Protein AF-A0A3C1BQF9-F1 (afdb_monomer_lite)

Secondary structure (DSSP, 8-state):
--SS-HHHHH-GGGGGGGGSTTSGGG-SS--HHHHHHHHTT-TTTTT--SSSB-GGGSBGGG-S-HHHHHHHHSSTTSTTGGG-----S--SB--SS--SS--BTTBB-HHHHB-TT--SGGGBPP-SSSSGGGGT-GGGGGGGGSTT-GGG-TTS-HHHHHHHHH-GGGGTB-SSSS-TT--TTB-S---SSS-HHHHHHHTTSSTTSTTTTS--S----TTGGGG-TTTTTTGGG-B-TTS-B-TT-B--HHHHB-TT-SSTT------S----TT-TTB-THHIIIIIHHHHGGGHHHHHHTTT-HHHHHHH-S---HHHHHHHHHHHHHHHHHHHT-

pLDDT: mean 85.75, std 10.07, range [40.53, 96.25]

Structure (mmCIF, N/CA/C/O backbone):
data_AF-A0A3C1BQF9-F1
#
_entry.id   AF-A0A3C1BQF9-F1
#
loop_
_atom_site.group_PDB
_atom_site.id
_atom_site.type_symbol
_atom_site.label_atom_id
_atom_site.label_alt_id
_atom_site.label_comp_id
_atom_site.label_asym_id
_atom_site.label_entity_id
_atom_site.label_seq_id
_atom_site.pdbx_PDB_ins_code
_atom_site.Cartn_x
_atom_site.Cartn_y
_atom_site.Cartn_z
_atom_site.occupancy
_atom_site.B_iso_or_equiv
_atom_site.auth_seq_id
_atom_site.auth_comp_id
_atom_site.auth_asym_id
_atom_site.auth_atom_id
_atom_site.pdbx_PDB_model_num
ATOM 1 N N . MET A 1 1 ? -22.770 -11.666 42.457 1.00 44.41 1 MET A N 1
ATOM 2 C CA . MET A 1 1 ? -22.111 -11.825 41.147 1.00 44.41 1 MET A CA 1
ATOM 3 C C . MET A 1 1 ? -20.828 -11.026 41.211 1.00 44.41 1 MET A C 1
ATOM 5 O O . MET A 1 1 ? -20.897 -9.827 41.454 1.00 44.41 1 MET A O 1
ATOM 9 N N . GLU A 1 2 ? -19.678 -11.698 41.150 1.00 40.53 2 GLU A N 1
ATOM 10 C CA . GLU A 1 2 ? -18.385 -11.018 41.023 1.00 40.53 2 GLU A CA 1
ATOM 11 C C . GLU A 1 2 ? -18.393 -10.111 39.789 1.00 40.53 2 GLU A C 1
ATOM 13 O O . GLU A 1 2 ? -19.177 -10.327 38.869 1.00 40.53 2 GLU A O 1
ATOM 18 N N . LYS A 1 3 ? -17.555 -9.072 39.817 1.00 45.62 3 LYS A N 1
ATOM 19 C CA . LYS A 1 3 ? -17.477 -7.936 38.885 1.00 45.62 3 LYS A CA 1
ATOM 20 C C . LYS A 1 3 ? -17.140 -8.343 37.432 1.00 45.62 3 LYS A C 1
ATOM 22 O O . LYS A 1 3 ? -16.093 -7.973 36.911 1.00 45.62 3 LYS A O 1
ATOM 27 N N . GLY A 1 4 ? -18.027 -9.093 36.789 1.00 50.62 4 GLY A N 1
ATOM 28 C CA . GLY A 1 4 ? -17.959 -9.566 35.410 1.00 50.62 4 GLY A CA 1
ATOM 29 C C . GLY A 1 4 ? -19.351 -9.488 34.787 1.00 50.62 4 GLY A C 1
ATOM 30 O O . GLY A 1 4 ? -20.335 -9.939 35.369 1.00 50.62 4 GLY A O 1
ATOM 31 N N . ASN A 1 5 ? -19.432 -8.829 33.637 1.00 66.75 5 ASN A N 1
ATOM 32 C CA . ASN A 1 5 ? -20.659 -8.407 32.972 1.00 66.75 5 ASN A CA 1
ATOM 33 C C . ASN A 1 5 ? -21.626 -9.587 32.716 1.00 66.75 5 ASN A C 1
ATOM 35 O O . ASN A 1 5 ? -21.199 -10.607 32.178 1.00 66.75 5 ASN A O 1
ATOM 39 N N . PHE A 1 6 ? -22.923 -9.436 33.034 1.00 77.88 6 PHE A N 1
ATOM 40 C CA . PHE A 1 6 ? -23.999 -10.416 32.777 1.00 77.88 6 PHE A CA 1
ATOM 41 C C . PHE A 1 6 ? -23.885 -11.088 31.396 1.00 77.88 6 PHE A C 1
ATOM 43 O O . PHE A 1 6 ? -24.033 -12.304 31.283 1.00 77.88 6 PHE A O 1
ATOM 50 N N . CYS A 1 7 ? -23.531 -10.323 30.359 1.00 84.38 7 CYS A N 1
ATOM 51 C CA . CYS A 1 7 ? -23.351 -10.815 28.993 1.00 84.38 7 CYS A CA 1
ATOM 52 C C . CYS A 1 7 ? -22.326 -11.962 28.880 1.00 84.38 7 CYS A C 1
ATOM 54 O O . CYS A 1 7 ? -22.533 -12.899 28.113 1.00 84.38 7 CYS A O 1
ATOM 56 N N . GLN A 1 8 ? -21.235 -11.921 29.651 1.00 81.69 8 GLN A N 1
ATOM 57 C CA . GLN A 1 8 ? -20.156 -12.917 29.590 1.00 81.69 8 GLN A CA 1
ATOM 58 C C . GLN A 1 8 ? -20.577 -14.288 30.134 1.00 81.69 8 GLN A C 1
ATOM 60 O O . GLN A 1 8 ? -19.950 -15.286 29.790 1.00 81.69 8 GLN A O 1
ATOM 65 N N . SER A 1 9 ? -21.649 -14.357 30.935 1.00 83.38 9 SER A N 1
ATOM 66 C CA . SER A 1 9 ? -22.194 -15.638 31.408 1.00 83.38 9 SER A CA 1
ATOM 67 C C . SER A 1 9 ? -22.734 -16.507 30.266 1.00 83.38 9 SER A C 1
ATOM 69 O O . SER A 1 9 ? -22.635 -17.730 30.332 1.00 83.38 9 SER A O 1
ATOM 71 N N . CYS A 1 10 ? -23.232 -15.877 29.197 1.00 88.88 10 CYS A N 1
ATOM 72 C CA . CYS A 1 10 ? -23.686 -16.550 27.979 1.00 88.88 10 CYS A CA 1
ATOM 73 C C . CYS A 1 10 ? -22.642 -16.490 26.849 1.00 88.88 10 CYS A C 1
ATOM 75 O O . CYS A 1 10 ? -22.552 -17.417 26.049 1.00 88.88 10 CYS A O 1
ATOM 77 N N . HIS A 1 11 ? -21.844 -15.420 26.779 1.00 88.44 11 HIS A N 1
ATOM 78 C CA . HIS A 1 11 ? -20.834 -15.181 25.740 1.00 88.44 11 HIS A CA 1
ATOM 79 C C . HIS A 1 11 ? -19.414 -15.443 26.254 1.00 88.44 11 HIS A C 1
ATOM 81 O O . HIS A 1 11 ? -18.576 -14.539 26.337 1.00 88.44 11 HIS A O 1
ATOM 87 N N . SER A 1 12 ? -19.140 -16.693 26.627 1.00 85.62 12 SER A N 1
ATOM 88 C CA . SER A 1 12 ? -17.834 -17.109 27.160 1.00 85.62 12 SER A CA 1
ATOM 89 C C . SER A 1 12 ? -16.691 -16.960 26.145 1.00 85.62 12 SER A C 1
ATOM 91 O O . SER A 1 12 ? -15.533 -16.783 26.530 1.00 85.62 12 SER A O 1
ATOM 93 N N . ASP A 1 13 ? -17.012 -16.939 24.850 1.00 85.69 13 ASP A N 1
ATOM 94 C CA . ASP A 1 13 ? -16.095 -16.646 23.746 1.00 85.69 13 ASP A CA 1
ATOM 95 C C . ASP A 1 13 ? -15.594 -15.190 23.749 1.00 85.69 13 ASP A C 1
ATOM 97 O O . ASP A 1 13 ? -14.610 -14.873 23.086 1.00 85.69 13 ASP A O 1
ATOM 101 N N . LYS A 1 14 ? -16.233 -14.298 24.520 1.00 86.44 14 LYS A N 1
ATOM 102 C CA . LYS A 1 14 ? -15.852 -12.882 24.671 1.00 86.44 14 LYS A CA 1
ATOM 103 C C . LYS A 1 14 ? -15.077 -12.586 25.954 1.00 86.44 14 LYS A C 1
ATOM 105 O O . LYS A 1 14 ? -14.932 -11.424 26.331 1.00 86.44 14 LYS A O 1
ATOM 110 N N . LYS A 1 15 ? -14.555 -13.610 26.633 1.00 80.75 15 LYS A N 1
ATOM 111 C CA . LYS A 1 15 ? -13.764 -13.451 27.868 1.00 80.75 15 LYS A CA 1
ATOM 112 C C . LYS A 1 15 ? -12.566 -12.502 27.705 1.00 80.75 15 LYS A C 1
ATOM 114 O O . LYS A 1 15 ? -12.281 -11.721 28.610 1.00 80.75 15 LYS A O 1
ATOM 119 N N . ASP A 1 16 ? -11.937 -12.494 26.529 1.00 84.81 16 ASP A N 1
ATOM 120 C CA . ASP A 1 16 ? -10.744 -11.681 26.255 1.00 84.81 16 ASP A CA 1
ATOM 121 C C . ASP A 1 16 ? -11.060 -10.181 26.098 1.00 84.81 16 ASP A C 1
ATOM 123 O O . ASP A 1 16 ? -10.157 -9.342 26.174 1.00 84.81 16 ASP A O 1
ATOM 127 N N . PHE A 1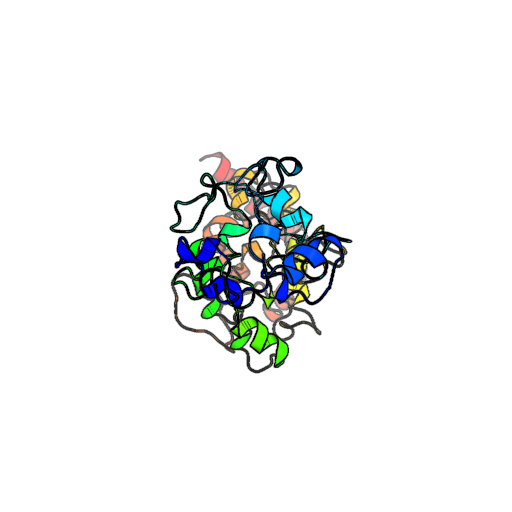 17 ? -12.344 -9.814 25.971 1.00 88.44 17 PHE A N 1
ATOM 128 C CA . PHE A 1 17 ? -12.776 -8.419 25.856 1.00 88.44 17 PHE A CA 1
ATOM 129 C C . PHE A 1 17 ? -12.375 -7.574 27.067 1.00 88.44 17 PHE A C 1
ATOM 131 O O . PHE A 1 17 ? -12.130 -6.378 26.926 1.00 88.44 17 PHE A O 1
ATOM 138 N N . ALA A 1 18 ? -12.244 -8.179 28.253 1.00 86.06 18 ALA A N 1
ATOM 139 C CA . ALA A 1 18 ? -11.801 -7.468 29.449 1.00 86.06 18 ALA A CA 1
ATOM 140 C C . ALA A 1 18 ? -10.451 -6.750 29.230 1.00 86.06 18 ALA A C 1
ATOM 142 O O . ALA A 1 18 ? -10.265 -5.625 29.698 1.00 86.06 18 ALA A O 1
ATOM 143 N N . SER A 1 19 ? -9.554 -7.362 28.452 1.00 86.44 19 SER A N 1
ATOM 144 C CA . SER A 1 19 ? -8.238 -6.822 28.095 1.00 86.44 19 SER A CA 1
ATOM 145 C C . SER A 1 19 ? -8.238 -6.007 26.796 1.00 86.44 19 SER A C 1
ATOM 147 O O . SER A 1 19 ? -7.209 -5.430 26.441 1.00 86.44 19 SER A O 1
ATOM 149 N N . SER A 1 20 ? -9.366 -5.933 26.082 1.00 89.75 20 SER A N 1
ATOM 150 C CA . SER A 1 20 ? -9.487 -5.145 24.853 1.00 89.75 20 SER A CA 1
ATOM 151 C C . SER A 1 20 ? -9.291 -3.653 25.126 1.00 89.75 20 SER A C 1
ATOM 153 O O . SER A 1 20 ? -9.677 -3.114 26.170 1.00 89.75 20 SER A O 1
ATOM 155 N N . LYS A 1 21 ? -8.734 -2.952 24.135 1.00 88.44 21 LYS A N 1
ATOM 156 C CA . LYS A 1 21 ? -8.652 -1.485 24.131 1.00 88.44 21 LYS A CA 1
ATOM 157 C C . LYS A 1 21 ? -10.018 -0.816 23.948 1.00 88.44 21 LYS A C 1
ATOM 159 O O . LYS A 1 21 ? -10.134 0.357 24.281 1.00 88.44 21 LYS A O 1
ATOM 164 N N . HIS A 1 22 ? -11.034 -1.550 23.483 1.00 89.81 22 HIS A N 1
ATOM 165 C CA . HIS A 1 22 ? -12.422 -1.078 23.422 1.00 89.81 22 HIS A CA 1
ATOM 166 C C . HIS A 1 22 ? -13.192 -1.246 24.739 1.00 89.81 22 HIS A C 1
ATOM 168 O O . HIS A 1 22 ? -14.315 -0.765 24.852 1.00 89.81 22 HIS A O 1
ATOM 174 N N . ASN A 1 23 ? -12.608 -1.875 25.761 1.00 89.69 23 ASN A N 1
ATOM 175 C CA . ASN A 1 23 ? -13.214 -1.861 27.085 1.00 89.69 23 ASN A CA 1
ATOM 176 C C . ASN A 1 23 ? -13.100 -0.449 27.681 1.00 89.69 23 ASN A C 1
ATOM 178 O O . ASN A 1 23 ? -11.994 0.033 27.921 1.00 89.69 23 ASN A O 1
ATOM 182 N N . VAL A 1 24 ? -14.234 0.197 27.969 1.00 87.06 24 VAL A N 1
ATOM 183 C CA . VAL A 1 24 ? -14.299 1.565 28.525 1.00 87.06 24 VAL A CA 1
ATOM 184 C C . VAL A 1 24 ? -13.535 1.752 29.837 1.00 87.06 24 VAL A C 1
ATOM 186 O O . VAL A 1 24 ? -13.094 2.860 30.156 1.00 87.06 24 VAL A O 1
ATOM 189 N N . ALA A 1 25 ? -13.321 0.675 30.598 1.00 85.19 25 ALA A N 1
ATOM 190 C CA . ALA A 1 25 ? -12.462 0.707 31.778 1.00 85.19 25 ALA A CA 1
ATOM 191 C C . ALA A 1 25 ? -11.004 1.065 31.417 1.00 85.19 25 ALA A C 1
ATOM 193 O O . ALA A 1 25 ? -10.328 1.759 32.177 1.00 85.19 25 ALA A O 1
ATOM 194 N N . ASN A 1 26 ? -10.563 0.675 30.218 1.00 85.19 26 ASN A N 1
ATOM 195 C CA . ASN A 1 26 ? -9.206 0.840 29.700 1.00 85.19 26 ASN A CA 1
ATOM 196 C C . ASN A 1 26 ? -9.017 2.127 28.874 1.00 85.19 26 ASN A C 1
ATOM 198 O O . ASN A 1 26 ? -7.920 2.358 28.362 1.00 85.19 26 ASN A O 1
ATOM 202 N N . PHE A 1 27 ? -10.054 2.957 28.706 1.00 84.44 27 PHE A N 1
ATOM 203 C CA . PHE A 1 27 ? -9.948 4.196 27.929 1.00 84.44 27 PHE A CA 1
ATOM 204 C C . PHE A 1 27 ? -9.024 5.204 28.615 1.00 84.44 27 PHE A C 1
ATOM 206 O O . PHE A 1 27 ? -9.193 5.515 29.793 1.00 84.44 27 PHE A O 1
ATOM 213 N N . GLU A 1 28 ? -8.084 5.762 27.846 1.00 76.06 28 GLU A N 1
ATOM 214 C CA . GLU A 1 28 ? -7.168 6.811 28.318 1.00 76.06 28 GLU A CA 1
ATOM 215 C C . GLU A 1 28 ? -7.896 8.129 28.619 1.00 76.06 28 GLU A C 1
ATOM 217 O O . GLU A 1 28 ? -7.490 8.871 29.508 1.00 76.06 28 GLU A O 1
ATOM 222 N N . LYS A 1 29 ? -8.962 8.436 27.866 1.00 77.19 29 LYS A N 1
ATOM 223 C CA . LYS A 1 29 ? -9.761 9.657 28.019 1.00 77.19 29 LYS A CA 1
ATOM 224 C C . LYS A 1 29 ? -11.092 9.319 28.681 1.00 77.19 29 LYS A C 1
ATOM 226 O O . LYS A 1 29 ? -11.886 8.555 28.135 1.00 77.19 29 LYS A O 1
ATOM 231 N N . HIS A 1 30 ? -11.349 9.912 29.842 1.00 77.56 30 HIS A N 1
ATOM 232 C CA . HIS A 1 30 ? -12.629 9.776 30.534 1.00 77.56 30 HIS A CA 1
ATOM 233 C C . HIS A 1 30 ? -13.623 10.796 29.975 1.00 77.56 30 HIS A C 1
ATOM 235 O O . HIS A 1 30 ? -13.517 11.990 30.240 1.00 77.56 30 HIS A O 1
ATOM 241 N N . MET A 1 31 ? -14.564 10.318 29.163 1.00 77.62 31 MET A N 1
ATOM 242 C CA . MET A 1 31 ? -15.676 11.117 28.649 1.00 77.62 31 MET A CA 1
ATOM 243 C C . MET A 1 31 ? -16.908 10.907 29.528 1.00 77.62 31 MET A C 1
ATOM 245 O O . MET A 1 31 ? -17.186 9.778 29.938 1.00 77.62 31 MET A O 1
ATOM 249 N N . ALA A 1 32 ? -17.671 11.976 29.768 1.00 83.38 32 ALA A N 1
ATOM 250 C CA . ALA A 1 32 ? -18.885 11.919 30.583 1.00 83.38 32 ALA A CA 1
ATOM 251 C C . ALA A 1 32 ? -19.901 10.883 30.063 1.00 83.38 32 ALA A C 1
ATOM 253 O O . ALA A 1 32 ? -20.545 10.216 30.867 1.00 83.38 32 ALA A O 1
ATOM 254 N N . GLU A 1 33 ? -19.988 10.680 28.740 1.00 81.88 33 GLU A N 1
ATOM 255 C CA . GLU A 1 33 ? -20.930 9.721 28.137 1.00 81.88 33 GLU A CA 1
ATOM 256 C C . GLU A 1 33 ? -20.674 8.260 28.552 1.00 81.88 33 GLU A C 1
ATOM 258 O O . GLU A 1 33 ? -21.614 7.473 28.614 1.00 81.88 33 GLU A O 1
ATOM 263 N N . PHE A 1 34 ? -19.434 7.903 28.913 1.00 85.94 34 PHE A N 1
ATOM 264 C CA . PHE A 1 34 ? -19.069 6.548 29.349 1.00 85.94 34 PHE A CA 1
ATOM 265 C C . PHE A 1 34 ? -18.842 6.426 30.859 1.00 85.94 34 PHE A C 1
ATOM 267 O O . PHE A 1 34 ? -18.545 5.329 31.335 1.00 85.94 34 PHE A O 1
ATOM 274 N N . ALA A 1 35 ? -18.976 7.515 31.626 1.00 84.62 35 ALA A N 1
ATOM 275 C CA . ALA A 1 35 ? -18.714 7.513 33.068 1.00 84.62 35 ALA A CA 1
ATOM 276 C C . ALA A 1 35 ? -19.599 6.492 33.795 1.00 84.62 35 ALA A C 1
ATOM 278 O O . ALA A 1 35 ? -19.092 5.620 34.497 1.00 84.62 35 ALA A O 1
ATOM 279 N N . LYS A 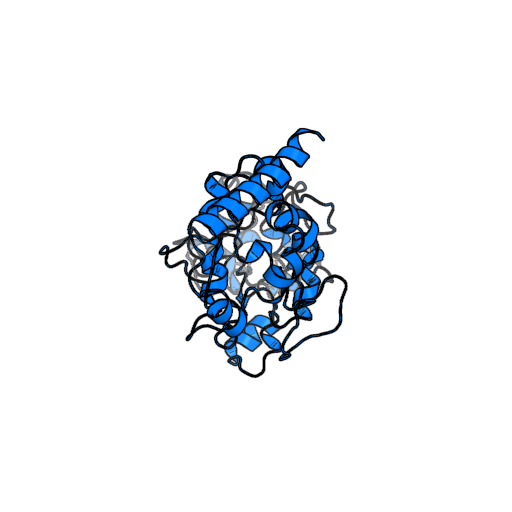1 36 ? -20.904 6.515 33.507 1.00 83.69 36 LYS A N 1
ATOM 280 C CA . LYS A 1 36 ? -21.871 5.570 34.072 1.00 83.69 36 LYS A CA 1
ATOM 281 C C . LYS A 1 36 ? -21.553 4.118 33.700 1.00 83.69 36 LYS A C 1
ATOM 283 O O . LYS A 1 36 ? -21.498 3.260 34.573 1.00 83.69 36 LYS A O 1
ATOM 288 N N . ALA A 1 37 ? -21.273 3.845 32.422 1.00 84.69 37 ALA A N 1
ATOM 289 C CA . ALA A 1 37 ? -20.925 2.498 31.961 1.00 84.69 37 ALA A CA 1
ATOM 290 C C . ALA A 1 37 ? -19.661 1.960 32.655 1.00 84.69 37 ALA A C 1
ATOM 292 O O . ALA A 1 37 ? -19.583 0.777 32.980 1.00 84.69 37 ALA A O 1
ATOM 293 N N . ARG A 1 38 ? -18.683 2.833 32.922 1.00 84.00 38 ARG A N 1
ATOM 294 C CA . ARG A 1 38 ? -17.461 2.497 33.658 1.00 84.00 38 ARG A CA 1
ATOM 295 C C . ARG A 1 38 ? -17.736 2.226 35.141 1.00 84.00 38 ARG A C 1
ATOM 297 O O . ARG A 1 38 ? -17.223 1.242 35.663 1.00 84.00 38 ARG A O 1
ATOM 304 N N . GLU A 1 39 ? -18.521 3.073 35.803 1.00 84.81 39 GLU A N 1
ATOM 305 C CA . GLU A 1 39 ? -18.888 2.924 37.221 1.00 84.81 39 GLU A CA 1
ATOM 306 C C . GLU A 1 39 ? -19.694 1.647 37.478 1.00 84.81 39 GLU A C 1
ATOM 308 O O . GLU A 1 39 ? -19.427 0.920 38.433 1.00 84.81 39 GLU A O 1
ATOM 313 N N . GLU A 1 40 ? -20.633 1.334 36.586 1.00 83.62 40 GLU A N 1
ATOM 314 C CA . GLU A 1 40 ? -21.487 0.145 36.667 1.00 83.62 40 GLU A CA 1
ATOM 315 C C . GLU A 1 40 ? -20.782 -1.138 36.185 1.00 83.62 40 GLU A C 1
ATOM 317 O O . GLU A 1 40 ? -21.355 -2.224 36.261 1.00 83.62 40 GLU A O 1
ATOM 322 N N . GLY A 1 41 ? -19.551 -1.043 35.664 1.00 79.19 41 GLY A N 1
ATOM 323 C CA . GLY A 1 41 ? -18.840 -2.178 35.062 1.00 79.19 41 GLY A CA 1
ATOM 324 C C . GLY A 1 41 ? -19.521 -2.734 33.803 1.00 79.19 41 GLY A C 1
ATOM 325 O O . GLY A 1 41 ? -19.281 -3.877 33.410 1.00 79.19 41 GLY A O 1
ATOM 326 N N . ASN A 1 42 ? -20.375 -1.938 33.158 1.00 83.56 42 ASN A N 1
ATOM 327 C CA . ASN A 1 42 ? -21.136 -2.303 31.971 1.00 83.56 42 ASN A CA 1
ATOM 328 C C . ASN A 1 42 ? -20.343 -2.020 30.684 1.00 83.56 42 ASN A C 1
ATOM 330 O O . ASN A 1 42 ? -20.729 -1.204 29.844 1.00 83.56 42 ASN A O 1
ATOM 334 N N . SER A 1 43 ? -19.213 -2.709 30.513 1.00 86.25 43 SER A N 1
ATOM 335 C CA . SER A 1 43 ? -18.318 -2.465 29.376 1.00 86.25 43 SER A CA 1
ATOM 336 C C . SER A 1 43 ? -18.924 -2.823 28.018 1.00 86.25 43 SER A C 1
ATOM 338 O O . SER A 1 43 ? -18.546 -2.221 27.020 1.00 86.25 43 SER A O 1
ATOM 340 N N . CYS A 1 44 ? -19.861 -3.778 27.956 1.00 88.69 44 CYS A N 1
ATOM 341 C CA . CYS A 1 44 ? -20.553 -4.099 26.701 1.00 88.69 44 CYS A CA 1
ATOM 342 C C . CYS A 1 44 ? -21.649 -3.072 26.399 1.00 88.69 44 CYS A C 1
ATOM 344 O O . CYS A 1 44 ? -21.822 -2.703 25.243 1.00 88.69 44 CYS A O 1
ATOM 346 N N . GLY A 1 45 ? -22.337 -2.571 27.432 1.00 88.69 45 GLY A N 1
ATOM 347 C CA . GLY A 1 45 ? -23.386 -1.557 27.321 1.00 88.69 45 GLY A CA 1
ATOM 348 C C . GLY A 1 45 ? -22.909 -0.198 26.823 1.00 88.69 45 GLY A C 1
ATOM 349 O O . GLY A 1 45 ? -23.711 0.593 26.340 1.00 88.69 45 GLY A O 1
ATOM 350 N N . ALA A 1 46 ? -21.602 0.060 26.895 1.00 87.25 46 ALA A N 1
ATOM 351 C CA . ALA A 1 46 ? -20.991 1.233 26.285 1.00 87.25 46 ALA A CA 1
ATOM 352 C C . ALA A 1 46 ? -21.124 1.261 24.753 1.00 87.25 46 ALA A C 1
ATOM 354 O O . ALA A 1 46 ? -21.092 2.332 24.158 1.00 87.25 46 ALA A O 1
ATOM 355 N N . CYS A 1 47 ? -21.268 0.100 24.113 1.00 89.06 47 CYS A N 1
ATOM 356 C CA . CYS A 1 47 ? -21.431 -0.006 22.663 1.00 89.06 47 CYS A CA 1
ATOM 357 C C . CYS A 1 47 ? -22.766 -0.651 22.275 1.00 89.06 47 CYS A C 1
ATOM 359 O O . CYS A 1 47 ? -23.381 -0.245 21.291 1.00 89.06 47 CYS A O 1
ATOM 361 N N . HIS A 1 48 ? -23.217 -1.641 23.045 1.00 91.12 48 HIS A N 1
ATOM 362 C CA . HIS A 1 48 ? -24.427 -2.405 22.777 1.00 91.12 48 HIS A CA 1
ATOM 363 C C . HIS A 1 48 ? -25.579 -1.960 23.676 1.00 91.12 48 HIS A C 1
ATOM 365 O O . HIS A 1 48 ? -25.553 -2.132 24.891 1.00 91.12 48 HIS A O 1
ATOM 371 N N . MET A 1 49 ? -26.649 -1.466 23.072 1.00 88.00 49 MET A N 1
ATOM 372 C CA . MET A 1 49 ? -27.903 -1.183 23.749 1.00 88.00 49 MET A CA 1
ATOM 373 C C . MET A 1 49 ? -28.812 -2.416 23.676 1.00 88.00 49 MET A C 1
ATOM 375 O O . MET A 1 49 ? -29.115 -2.937 22.604 1.00 88.00 49 MET A O 1
ATOM 379 N N . VAL A 1 50 ? -29.279 -2.893 24.828 1.00 86.12 50 VAL A N 1
ATOM 380 C CA . VAL A 1 50 ? -30.196 -4.048 24.891 1.00 86.12 50 VAL A CA 1
ATOM 381 C C . VAL A 1 50 ? -31.651 -3.667 24.605 1.00 86.12 50 VAL A C 1
ATOM 383 O O . VAL A 1 50 ? -32.466 -4.527 24.287 1.00 86.12 50 VAL A O 1
ATOM 386 N N . HIS A 1 51 ? -31.977 -2.374 24.680 1.00 87.69 51 HIS A N 1
ATOM 387 C CA . HIS A 1 51 ? -33.305 -1.837 24.395 1.00 87.69 51 HIS A CA 1
ATOM 388 C C . HIS A 1 51 ? -33.225 -0.753 23.320 1.00 87.69 51 HIS A C 1
ATOM 390 O O . HIS A 1 51 ? -32.324 0.083 23.348 1.00 87.69 51 HIS A O 1
ATOM 396 N N . ASN A 1 52 ? -34.199 -0.754 22.401 1.00 87.62 52 ASN A N 1
ATOM 397 C CA . ASN A 1 52 ? -34.321 0.208 21.297 1.00 87.62 52 ASN A CA 1
ATOM 398 C C . ASN A 1 52 ? -33.037 0.372 20.457 1.00 87.62 52 ASN A C 1
ATOM 400 O O . ASN A 1 52 ? -32.672 1.476 20.052 1.00 87.62 52 ASN A O 1
ATOM 404 N N . SER A 1 53 ? -32.338 -0.731 20.212 1.00 91.75 53 SER A N 1
ATOM 405 C CA . SER A 1 53 ? -31.111 -0.733 19.431 1.00 91.75 53 SER A CA 1
ATOM 406 C C . SER A 1 53 ? -31.345 -0.887 17.931 1.00 91.75 53 SER A C 1
ATOM 408 O O . SER A 1 53 ? -32.431 -1.244 17.468 1.00 91.75 53 SER A O 1
ATOM 410 N N . GLY A 1 54 ? -30.316 -0.537 17.167 1.00 92.38 54 GLY A N 1
ATOM 411 C CA . GLY A 1 54 ? -30.224 -0.702 15.728 1.00 92.38 54 GLY A CA 1
ATOM 412 C C . GLY A 1 54 ? -29.359 -1.895 15.338 1.00 92.38 54 GLY A C 1
ATOM 413 O O . GLY A 1 54 ? -29.362 -2.948 15.979 1.00 92.38 54 GLY A O 1
ATOM 414 N N . TYR A 1 55 ? -28.616 -1.725 14.247 1.00 91.75 55 TYR A N 1
ATOM 415 C CA . TYR A 1 55 ? -27.773 -2.772 13.681 1.00 91.75 55 TYR A CA 1
ATOM 416 C C . TYR A 1 55 ? -26.716 -3.242 14.694 1.00 91.75 55 TYR A C 1
ATOM 418 O O . TYR A 1 55 ? -26.104 -2.414 15.359 1.00 91.75 55 TYR A O 1
ATOM 426 N N . PHE A 1 56 ? -26.534 -4.559 14.864 1.00 91.38 56 PHE A N 1
ATOM 427 C CA . PHE A 1 56 ? -25.638 -5.169 15.871 1.00 91.38 56 PHE A CA 1
ATOM 428 C C . PHE A 1 56 ? -25.774 -4.615 17.303 1.00 91.38 56 PHE A C 1
ATOM 430 O O . PHE A 1 56 ? -24.799 -4.540 18.051 1.00 91.38 56 PHE A O 1
ATOM 437 N N . LEU A 1 57 ? -26.992 -4.244 17.700 1.00 93.69 57 LEU A N 1
ATOM 438 C CA . LEU A 1 57 ? -27.288 -3.641 18.999 1.00 93.69 57 LEU A CA 1
ATOM 439 C C . LEU A 1 57 ? -26.649 -2.256 19.225 1.00 93.69 57 LEU A C 1
ATOM 441 O O . LEU A 1 57 ? -26.653 -1.780 20.353 1.00 93.69 57 LEU A O 1
ATOM 445 N N . PHE A 1 58 ? -26.129 -1.580 18.201 1.00 92.62 58 PHE A N 1
ATOM 446 C CA . PHE A 1 58 ? -25.661 -0.194 18.331 1.00 92.62 58 PHE A CA 1
ATOM 447 C C . PHE A 1 58 ? -26.831 0.796 18.432 1.00 92.62 58 PHE A C 1
ATOM 449 O O . PHE A 1 58 ? -27.998 0.422 18.309 1.00 92.62 58 PHE A O 1
ATOM 456 N N . ASP A 1 59 ? -26.533 2.076 18.652 1.00 91.06 59 ASP A N 1
ATOM 457 C CA . ASP A 1 59 ? -27.535 3.141 18.590 1.00 91.06 59 ASP A CA 1
ATOM 458 C C . ASP A 1 59 ? -28.255 3.137 17.228 1.00 91.06 59 ASP A C 1
ATOM 460 O O . ASP A 1 59 ? -27.631 3.159 16.166 1.00 91.06 59 ASP A O 1
ATOM 464 N N . LYS A 1 60 ? -29.594 3.108 17.256 1.00 92.06 60 LYS A N 1
ATOM 465 C CA . LYS A 1 60 ? -30.444 3.081 16.059 1.00 92.06 60 LYS A CA 1
ATOM 466 C C . LYS A 1 60 ? -30.222 4.289 15.141 1.00 92.06 60 LYS A C 1
ATOM 468 O O . LYS A 1 60 ? -30.408 4.165 13.932 1.00 92.06 60 LYS A O 1
ATOM 473 N N . SER A 1 61 ? -29.804 5.430 15.690 1.00 91.81 61 SER A N 1
ATOM 474 C CA . SER A 1 61 ? -29.482 6.644 14.930 1.00 91.81 61 SER A CA 1
ATOM 475 C C . SER A 1 61 ? -28.258 6.495 14.018 1.00 91.81 61 SER A C 1
ATOM 477 O O . SER A 1 61 ? -28.138 7.249 13.056 1.00 91.81 61 SER A O 1
ATOM 479 N N . LEU A 1 62 ? -27.389 5.503 14.258 1.00 91.62 62 LEU A N 1
ATOM 480 C CA . LEU A 1 62 ? -26.209 5.231 13.426 1.00 91.62 62 LEU A CA 1
ATOM 481 C C . LEU A 1 62 ? -26.549 4.500 12.116 1.00 91.62 62 LEU A C 1
ATOM 483 O O . LEU A 1 62 ? -25.709 4.417 11.221 1.00 91.62 62 LEU A O 1
ATOM 487 N N . GLY A 1 63 ? -27.774 3.986 11.978 1.00 91.50 63 GLY A N 1
ATOM 488 C CA . GLY A 1 63 ? -28.210 3.254 10.791 1.00 91.50 63 GLY A CA 1
ATOM 489 C C . GLY A 1 63 ? -27.515 1.897 10.625 1.00 91.50 63 GLY A C 1
ATOM 490 O O . GLY A 1 63 ? -27.140 1.245 11.598 1.00 91.50 63 GLY A O 1
ATOM 491 N N . THR A 1 64 ? -27.398 1.437 9.377 1.00 89.62 64 THR A N 1
ATOM 492 C CA . THR A 1 64 ? -26.823 0.121 9.022 1.00 89.62 64 THR A CA 1
ATOM 493 C C . THR A 1 64 ? -25.449 0.216 8.364 1.00 89.62 64 THR A C 1
ATOM 495 O O . THR A 1 64 ? -24.855 -0.810 8.039 1.00 89.62 64 THR A O 1
ATOM 498 N N . ASP A 1 65 ? -24.938 1.426 8.128 1.00 88.94 65 ASP A N 1
ATOM 499 C CA . ASP A 1 65 ? -23.592 1.602 7.595 1.00 88.94 65 ASP A CA 1
ATOM 500 C C . ASP A 1 65 ? -22.557 1.313 8.687 1.00 88.94 65 ASP A C 1
ATOM 502 O O . ASP A 1 65 ? -22.405 2.061 9.655 1.00 88.94 65 ASP A O 1
ATOM 506 N N . PHE A 1 66 ? -21.830 0.211 8.518 1.00 87.50 66 PHE A N 1
ATOM 507 C CA . PHE A 1 66 ? -20.863 -0.246 9.508 1.00 87.50 66 PHE A CA 1
ATOM 508 C C . PHE A 1 66 ? -19.722 0.758 9.725 1.00 87.50 66 PHE A C 1
ATOM 510 O O . PHE A 1 66 ? -19.193 0.864 10.830 1.00 87.50 66 PHE A O 1
ATOM 517 N N . GLU A 1 67 ? -19.354 1.539 8.706 1.00 87.94 67 GLU A N 1
ATOM 518 C CA . GLU A 1 67 ? -18.324 2.566 8.871 1.00 87.94 67 GLU A CA 1
ATOM 519 C C . GLU A 1 67 ? -18.776 3.702 9.782 1.00 87.94 67 GLU A C 1
ATOM 521 O O . GLU A 1 67 ? -17.985 4.186 10.597 1.00 87.94 67 GLU A O 1
ATOM 526 N N . THR A 1 68 ? -20.041 4.112 9.664 1.00 91.19 68 THR A N 1
ATOM 527 C CA . THR A 1 68 ? -20.642 5.153 10.503 1.00 91.19 68 THR A CA 1
ATOM 528 C C . THR A 1 68 ? -20.578 4.774 11.983 1.00 91.19 68 THR A C 1
ATOM 530 O O . THR A 1 68 ? -20.259 5.626 12.816 1.00 91.19 68 THR A O 1
ATOM 533 N N . ILE A 1 69 ? -20.756 3.490 12.315 1.00 91.25 69 ILE A N 1
ATOM 534 C CA . ILE A 1 69 ? -20.613 2.988 13.689 1.00 91.25 69 ILE A CA 1
ATOM 535 C C . ILE A 1 69 ? -19.199 3.262 14.220 1.00 91.25 69 ILE A C 1
ATOM 537 O O . ILE A 1 69 ? -19.044 3.890 15.267 1.00 91.25 69 ILE A O 1
ATOM 541 N N . CYS A 1 70 ? -18.155 2.869 13.485 1.00 91.19 70 CYS A N 1
ATOM 542 C CA . CYS A 1 70 ? -16.770 3.081 13.916 1.00 91.19 70 CYS A CA 1
ATOM 543 C C . CYS A 1 70 ? -16.415 4.576 13.978 1.00 91.19 70 CYS A C 1
ATOM 545 O O . CYS A 1 70 ? -15.807 5.044 14.942 1.00 91.19 70 CYS A O 1
ATOM 547 N N . LYS A 1 71 ? -16.827 5.344 12.962 1.00 90.88 71 LYS A N 1
ATOM 548 C CA . LYS A 1 71 ? -16.572 6.788 12.855 1.00 90.88 71 LYS A CA 1
ATOM 549 C C . LYS A 1 71 ? -17.312 7.600 13.919 1.00 90.88 71 LYS A C 1
ATOM 551 O O . LYS A 1 71 ? -16.865 8.703 14.223 1.00 90.88 71 LYS A O 1
ATOM 556 N N . SER A 1 72 ? -18.368 7.072 14.542 1.00 91.25 72 SER A N 1
ATOM 557 C CA . SER A 1 72 ? -19.047 7.752 15.655 1.00 91.25 72 SER A CA 1
ATOM 558 C C . SER A 1 72 ? -18.112 8.017 16.849 1.00 91.25 72 SER A C 1
ATOM 560 O O . SER A 1 72 ? -18.246 9.045 17.516 1.00 91.25 72 SER A O 1
ATOM 562 N N . CYS A 1 73 ? -17.100 7.157 17.042 1.00 90.69 73 CYS A N 1
ATOM 563 C CA . CYS A 1 73 ? -16.050 7.300 18.053 1.00 90.69 73 CYS A CA 1
ATOM 564 C C . CYS A 1 73 ? -14.678 7.672 17.461 1.00 90.69 73 CYS A C 1
ATOM 566 O O . CYS A 1 73 ? -13.943 8.440 18.081 1.00 90.69 73 CYS A O 1
ATOM 568 N N . HIS A 1 74 ? -14.324 7.147 16.283 1.00 90.69 74 HIS A N 1
ATOM 569 C CA . HIS A 1 74 ? -13.027 7.346 15.616 1.00 90.69 74 HIS A CA 1
ATOM 570 C C . HIS A 1 74 ? -13.034 8.539 14.648 1.00 90.69 74 HIS A C 1
ATOM 572 O O . HIS A 1 74 ? -12.616 8.427 13.492 1.00 90.69 74 HIS A O 1
ATOM 578 N N . SER A 1 75 ? -13.503 9.686 15.132 1.00 90.38 75 SER A N 1
ATOM 579 C CA . SER A 1 75 ? -13.517 10.956 14.400 1.00 90.38 75 SER A CA 1
ATOM 580 C C . SER A 1 75 ? -12.983 12.097 15.262 1.00 90.38 75 SER A C 1
ATOM 582 O O . SER A 1 75 ? -12.773 11.952 16.467 1.00 90.38 75 SER A O 1
ATOM 584 N N . GLU A 1 76 ? -12.754 13.244 14.632 1.00 89.06 76 GLU A N 1
ATOM 585 C CA . GLU A 1 76 ? -12.331 14.468 15.313 1.00 89.06 76 GLU A CA 1
ATOM 586 C C . GLU A 1 76 ? -13.342 14.892 16.391 1.00 89.06 76 GLU A C 1
ATOM 588 O O . GLU A 1 76 ? -14.555 14.800 16.192 1.00 89.06 76 GLU A O 1
ATOM 593 N N . GLY A 1 77 ? -12.843 15.289 17.564 1.00 87.94 77 GLY A N 1
ATOM 594 C CA . GLY A 1 77 ? -13.668 15.657 18.720 1.00 87.94 77 GLY A CA 1
ATOM 595 C C . GLY A 1 77 ? -14.397 14.506 19.435 1.00 87.94 77 GLY A C 1
ATOM 596 O O . GLY A 1 77 ? -15.161 14.763 20.366 1.00 87.94 77 GLY A O 1
ATOM 597 N N . LYS A 1 78 ? -14.186 13.241 19.044 1.00 89.19 78 LYS A N 1
ATOM 598 C CA . LYS A 1 78 ? -14.828 12.060 19.656 1.00 89.19 78 LYS A CA 1
ATOM 599 C C . LYS A 1 78 ? -13.906 11.327 20.640 1.00 89.19 78 LYS A C 1
ATOM 601 O O . LYS A 1 78 ? -12.744 11.686 20.828 1.00 89.19 78 LYS A O 1
ATOM 606 N N . VAL A 1 79 ? -14.428 10.302 21.323 1.00 86.81 79 VAL A N 1
ATOM 607 C CA . VAL A 1 79 ? -13.695 9.563 22.374 1.00 86.81 79 VAL A CA 1
ATOM 608 C C . VAL A 1 79 ? -12.401 8.908 21.874 1.00 86.81 79 VAL A C 1
ATOM 610 O O . VAL A 1 79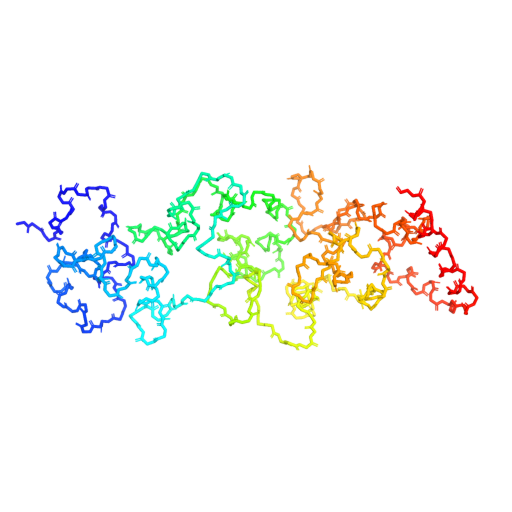 ? -11.414 8.886 22.608 1.00 86.81 79 VAL A O 1
ATOM 613 N N . ALA A 1 80 ? -12.374 8.445 20.620 1.00 88.25 80 ALA A N 1
ATOM 614 C CA . ALA A 1 80 ? -11.238 7.764 19.999 1.00 88.25 80 ALA A CA 1
ATOM 615 C C . ALA A 1 80 ? -10.544 8.631 18.930 1.00 88.25 80 ALA A C 1
ATOM 617 O O . ALA A 1 80 ? -9.987 8.131 17.957 1.00 88.25 80 ALA A O 1
ATOM 618 N N . GLU A 1 81 ? -10.538 9.952 19.118 1.00 87.88 81 GLU A N 1
ATOM 619 C CA . GLU A 1 81 ? -9.927 10.914 18.191 1.00 87.88 81 GLU A CA 1
ATOM 620 C C . GLU A 1 81 ? -8.444 10.631 17.883 1.00 87.88 81 GLU A C 1
ATOM 622 O O . GLU A 1 81 ? -8.008 10.790 16.742 1.00 87.88 81 GLU A O 1
ATOM 627 N N . LYS A 1 82 ? -7.663 10.151 18.866 1.00 86.12 82 LYS A N 1
ATOM 628 C CA . LYS A 1 82 ? -6.242 9.787 18.668 1.00 86.12 82 LYS A CA 1
ATOM 629 C C . LYS A 1 82 ? -6.042 8.693 17.615 1.00 86.12 82 LYS A C 1
ATOM 631 O O . LYS A 1 82 ? -4.955 8.558 17.062 1.00 86.12 82 LYS A O 1
ATOM 636 N N . THR A 1 83 ? -7.076 7.899 17.361 1.00 86.81 83 THR A N 1
ATOM 637 C CA . THR A 1 83 ? -7.094 6.819 16.376 1.00 86.81 83 THR A CA 1
ATOM 638 C C . THR A 1 83 ? -8.156 7.081 15.308 1.00 86.81 83 THR A C 1
ATOM 640 O O . THR A 1 83 ? -8.716 6.132 14.761 1.00 86.81 83 THR A O 1
ATOM 643 N N . LYS A 1 84 ? -8.446 8.360 15.012 1.00 88.19 84 LYS A N 1
ATOM 644 C CA . LYS A 1 84 ? -9.390 8.755 13.960 1.00 88.19 84 LYS A CA 1
ATOM 645 C C . LYS A 1 84 ? -9.002 8.161 12.615 1.00 88.19 84 LYS A C 1
ATOM 647 O O . LYS A 1 84 ? -7.836 8.223 12.250 1.00 88.19 84 LYS A O 1
ATOM 652 N N . ILE A 1 85 ? -9.974 7.634 11.879 1.00 82.69 85 ILE A N 1
ATOM 653 C CA . ILE A 1 85 ? -9.712 6.816 10.690 1.00 82.69 85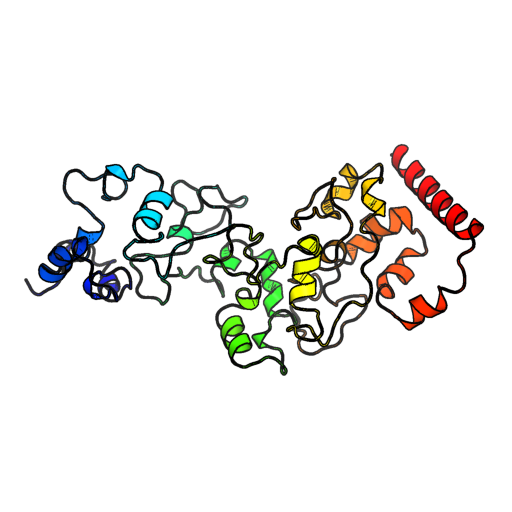 ILE A CA 1
ATOM 654 C C . ILE A 1 85 ? -9.804 7.675 9.429 1.00 82.69 85 ILE A C 1
ATOM 656 O O . ILE A 1 85 ? -10.868 8.183 9.082 1.00 82.69 85 ILE A O 1
ATOM 660 N N . ILE A 1 86 ? -8.693 7.777 8.703 1.00 83.12 86 ILE A N 1
ATOM 661 C CA . ILE A 1 86 ? -8.661 8.270 7.320 1.00 83.12 86 ILE A CA 1
ATOM 662 C C . ILE A 1 86 ? -7.943 7.215 6.498 1.00 83.12 86 ILE A C 1
ATOM 664 O O . ILE A 1 86 ? -6.781 6.932 6.774 1.00 83.12 86 ILE A O 1
ATOM 668 N N . THR A 1 87 ? -8.627 6.621 5.522 1.00 85.38 87 THR A N 1
ATOM 669 C CA . THR A 1 87 ? -8.037 5.620 4.633 1.00 85.38 87 THR A CA 1
ATOM 670 C C . THR A 1 87 ? -8.443 5.851 3.178 1.00 85.38 87 THR A C 1
ATOM 672 O O . THR A 1 87 ? -9.472 6.451 2.885 1.00 85.38 87 THR A O 1
ATOM 675 N N . SER A 1 88 ? -7.604 5.365 2.274 1.00 86.69 88 SER A N 1
ATOM 676 C CA . SER A 1 88 ? -7.743 5.332 0.819 1.00 86.69 88 SER A CA 1
ATOM 677 C C . SER A 1 88 ? -7.810 3.893 0.321 1.00 86.69 88 SER A C 1
ATOM 679 O O . SER A 1 88 ? -7.977 3.661 -0.877 1.00 86.69 88 SER A O 1
ATOM 681 N N . HIS A 1 89 ? -7.714 2.923 1.241 1.00 89.56 89 HIS A N 1
ATOM 682 C CA . HIS A 1 89 ? -8.090 1.554 0.957 1.00 89.56 89 HIS A CA 1
ATOM 683 C C . HIS A 1 89 ? -9.602 1.501 0.695 1.00 89.56 89 HIS A C 1
ATOM 685 O O . HIS A 1 89 ? -10.368 2.057 1.483 1.00 89.56 89 HIS A O 1
ATOM 691 N N . PRO A 1 90 ? -10.060 0.826 -0.371 1.00 88.12 90 PRO A N 1
ATOM 692 C CA . PRO A 1 90 ? -11.484 0.641 -0.614 1.00 88.12 90 PRO A CA 1
ATOM 693 C C . PRO A 1 90 ? -12.171 -0.090 0.549 1.00 88.12 90 PRO A C 1
ATOM 695 O O . PRO A 1 90 ? -11.762 -1.188 0.930 1.00 88.12 90 PRO A O 1
ATOM 698 N N . THR A 1 91 ? -13.231 0.500 1.090 1.00 88.38 91 THR A N 1
ATOM 699 C CA . THR A 1 91 ? -14.100 -0.078 2.126 1.00 88.38 91 THR A CA 1
ATOM 700 C C . THR A 1 91 ? -15.546 -0.109 1.631 1.00 88.38 91 THR A C 1
ATOM 702 O O . THR A 1 91 ? -15.886 0.539 0.641 1.00 88.38 91 THR A O 1
ATOM 705 N N . ASN A 1 92 ? -16.391 -0.934 2.255 1.00 90.31 92 ASN A N 1
ATOM 706 C CA . ASN A 1 92 ? -17.777 -1.180 1.836 1.00 90.31 92 ASN A CA 1
ATOM 707 C C . ASN A 1 92 ? -17.892 -1.717 0.388 1.00 90.31 92 ASN A C 1
ATOM 709 O O . ASN A 1 92 ? -18.909 -1.552 -0.291 1.00 90.31 92 ASN A O 1
ATOM 713 N N . VAL A 1 93 ? -16.845 -2.402 -0.082 1.00 91.56 93 VAL A N 1
ATOM 714 C CA . VAL A 1 93 ? -16.767 -3.041 -1.403 1.00 91.56 93 VAL A CA 1
ATOM 715 C C . VAL A 1 93 ? -16.592 -4.548 -1.263 1.00 91.56 93 VAL A C 1
ATOM 717 O O . VAL A 1 93 ? -16.021 -5.026 -0.282 1.00 91.56 93 VAL A O 1
ATOM 720 N N . LYS A 1 94 ? -17.062 -5.307 -2.256 1.00 93.38 94 LYS A N 1
ATOM 721 C CA . LYS A 1 94 ? -16.803 -6.748 -2.330 1.00 93.38 94 LYS A CA 1
ATOM 722 C C . LYS A 1 94 ? -15.368 -6.997 -2.811 1.00 93.38 94 LYS A C 1
ATOM 724 O O . LYS A 1 94 ? -14.919 -6.292 -3.722 1.00 93.38 94 LYS A O 1
ATOM 729 N N . PRO A 1 95 ? -14.645 -7.974 -2.243 1.00 91.75 95 PRO A N 1
ATOM 730 C CA . PRO A 1 95 ? -13.348 -8.362 -2.775 1.00 91.75 95 PRO A CA 1
ATOM 731 C C . PRO A 1 95 ? -13.502 -8.918 -4.199 1.00 91.75 95 PRO A C 1
ATOM 733 O O . PRO A 1 95 ? -14.530 -9.486 -4.560 1.00 91.75 95 PRO A O 1
ATOM 736 N N . LYS A 1 96 ? -12.468 -8.737 -5.028 1.00 88.19 96 LYS A N 1
ATOM 737 C CA . LYS A 1 96 ? -12.461 -9.225 -6.422 1.00 88.19 96 LYS A CA 1
ATOM 738 C C . LYS A 1 96 ? -12.257 -10.737 -6.534 1.00 88.19 96 LYS A C 1
ATOM 740 O O . LYS A 1 96 ? -12.546 -11.310 -7.578 1.00 88.19 96 LYS A O 1
ATOM 745 N N . LYS A 1 97 ? -11.696 -11.347 -5.494 1.00 87.50 97 LYS A N 1
ATOM 746 C CA . LYS A 1 97 ? -11.437 -12.781 -5.378 1.00 87.50 97 LYS A CA 1
ATOM 747 C C . LYS A 1 97 ? -12.171 -13.284 -4.137 1.00 87.50 97 LYS A C 1
ATOM 749 O O . LYS A 1 97 ? -12.379 -12.514 -3.198 1.00 87.50 97 LYS A O 1
ATOM 754 N N . GLU A 1 98 ? -12.560 -14.550 -4.149 1.00 86.88 98 GLU A N 1
ATOM 755 C CA . GLU A 1 98 ? -13.023 -15.229 -2.943 1.00 86.88 98 GLU A CA 1
ATOM 756 C C . GLU A 1 98 ? -11.832 -15.420 -2.002 1.00 86.88 98 GLU A C 1
ATOM 758 O O . GLU A 1 98 ? -10.750 -15.818 -2.434 1.00 86.88 98 GLU A O 1
ATOM 763 N N . ILE A 1 99 ? -12.004 -15.021 -0.745 1.00 85.75 99 ILE A N 1
ATOM 764 C CA . ILE A 1 99 ? -10.935 -14.957 0.251 1.00 85.75 99 ILE A CA 1
ATOM 765 C C . ILE A 1 99 ? -11.533 -15.419 1.572 1.00 85.75 99 ILE A C 1
ATOM 767 O O . ILE A 1 99 ? -12.598 -14.938 1.965 1.00 85.75 99 ILE A O 1
ATOM 771 N N . ASP A 1 100 ? -10.837 -16.324 2.254 1.00 88.50 100 ASP A N 1
ATOM 772 C CA . ASP A 1 100 ? -11.228 -16.815 3.573 1.00 88.50 100 ASP A CA 1
ATOM 773 C C . ASP A 1 100 ? -10.863 -15.787 4.655 1.00 88.50 100 ASP A C 1
ATOM 775 O O . ASP A 1 100 ? -9.814 -15.836 5.298 1.00 88.50 100 ASP A O 1
ATOM 779 N N . ILE A 1 101 ? -11.706 -14.763 4.778 1.00 90.31 101 ILE A N 1
ATOM 780 C CA . ILE A 1 101 ? -11.589 -13.699 5.772 1.00 90.31 101 ILE A CA 1
ATOM 781 C C . ILE A 1 101 ? -12.981 -13.234 6.201 1.00 90.31 101 ILE A C 1
ATOM 783 O O . ILE A 1 101 ? -13.964 -13.376 5.473 1.00 90.31 101 ILE A O 1
ATOM 787 N N . TYR A 1 102 ? -13.078 -12.629 7.385 1.00 91.75 102 TYR A N 1
ATOM 788 C CA . TYR A 1 102 ? -14.322 -12.016 7.834 1.00 91.75 102 TYR A CA 1
ATOM 789 C C . TYR A 1 102 ? -14.771 -10.895 6.882 1.00 91.75 102 TYR A C 1
ATOM 791 O O . TYR A 1 102 ? -14.100 -9.872 6.731 1.00 91.75 102 TYR A O 1
ATOM 799 N N . LEU A 1 103 ? -15.957 -11.049 6.302 1.00 92.94 103 LEU A N 1
ATOM 800 C CA . LEU A 1 103 ? -16.627 -10.035 5.495 1.00 92.94 103 LEU A CA 1
ATOM 801 C C . LEU A 1 103 ? -18.018 -9.793 6.071 1.00 92.94 103 LEU A C 1
ATOM 803 O O . LEU A 1 103 ? -18.726 -10.740 6.414 1.00 92.94 103 LEU A O 1
ATOM 807 N N . LEU A 1 104 ? -18.430 -8.531 6.135 1.00 91.94 104 LEU A N 1
ATOM 808 C CA . LEU A 1 104 ? -19.791 -8.182 6.524 1.00 91.94 104 LEU A CA 1
ATOM 809 C C . LEU A 1 104 ? -20.633 -8.025 5.260 1.00 91.94 104 LEU A C 1
ATOM 811 O O . LEU A 1 104 ? -20.313 -7.196 4.411 1.00 91.94 104 LEU A O 1
ATOM 815 N N . ASP A 1 105 ? -21.664 -8.854 5.102 1.00 91.31 105 ASP A N 1
ATOM 816 C CA . ASP A 1 105 ? -22.508 -8.893 3.897 1.00 91.31 105 ASP A CA 1
ATOM 817 C C . ASP A 1 105 ? -21.692 -9.058 2.595 1.00 91.31 105 ASP A C 1
ATOM 819 O O . ASP A 1 105 ? -21.989 -8.485 1.542 1.00 91.31 105 ASP A O 1
ATOM 823 N N . GLY A 1 106 ? -20.601 -9.831 2.683 1.00 92.62 106 GLY A N 1
ATOM 824 C CA . GLY A 1 106 ? -19.653 -10.063 1.591 1.00 92.62 106 GLY A CA 1
ATOM 825 C C . GLY A 1 106 ? -18.757 -8.864 1.257 1.00 92.62 106 GLY A C 1
ATOM 826 O O . GLY A 1 106 ? -18.094 -8.874 0.220 1.00 92.62 106 GLY A O 1
ATOM 827 N N . LYS A 1 107 ? -18.737 -7.824 2.095 1.00 93.81 107 LYS A N 1
ATOM 828 C CA . LYS A 1 107 ? -17.947 -6.608 1.892 1.00 93.81 107 LYS A CA 1
ATOM 829 C C . LYS A 1 107 ? -16.821 -6.469 2.908 1.00 93.81 107 LYS A C 1
ATOM 831 O O . LYS A 1 107 ? -16.925 -6.896 4.057 1.00 93.81 107 LYS A O 1
ATOM 836 N N . ILE A 1 108 ? -15.761 -5.802 2.464 1.00 93.56 108 ILE A N 1
ATOM 837 C CA . ILE A 1 108 ? -14.633 -5.392 3.295 1.00 93.56 108 ILE A CA 1
ATOM 838 C C . ILE A 1 108 ? -15.076 -4.210 4.156 1.00 93.56 108 ILE A C 1
ATOM 840 O O . ILE A 1 108 ? -15.488 -3.173 3.634 1.00 93.56 108 ILE A O 1
ATOM 844 N N . VAL A 1 109 ? -14.969 -4.354 5.472 1.00 92.75 109 VAL A N 1
ATOM 845 C CA . VAL A 1 109 ? -15.309 -3.322 6.463 1.00 92.75 109 VAL A CA 1
ATOM 846 C C . VAL A 1 109 ? -14.212 -3.224 7.524 1.00 92.75 109 VAL A C 1
ATOM 848 O O . VAL A 1 109 ? -13.283 -4.026 7.540 1.00 92.75 109 VAL A O 1
ATOM 851 N N . CYS A 1 110 ? -14.306 -2.272 8.455 1.00 91.81 110 CYS A N 1
ATOM 852 C CA . CYS A 1 110 ? -13.323 -2.114 9.537 1.00 91.81 110 CYS A CA 1
ATOM 853 C C . CYS A 1 110 ? -13.087 -3.428 10.306 1.00 91.81 110 CYS A C 1
ATOM 855 O O . CYS A 1 110 ? -11.951 -3.768 10.640 1.00 91.81 110 CYS A O 1
ATOM 857 N N . SER A 1 111 ? -14.158 -4.196 10.536 1.00 92.31 111 SER A N 1
ATOM 858 C CA . SER A 1 111 ? -14.111 -5.471 11.252 1.00 92.31 111 SER A CA 1
ATOM 859 C C . SER A 1 111 ? -13.571 -6.648 10.430 1.00 92.31 111 SER A C 1
ATOM 861 O O . SER A 1 111 ? -13.358 -7.724 10.990 1.00 92.31 111 SER A O 1
ATOM 863 N N . THR A 1 112 ? -13.300 -6.459 9.133 1.00 94.06 112 THR A N 1
ATOM 864 C CA . THR A 1 112 ? -12.522 -7.401 8.309 1.00 94.06 112 THR A CA 1
ATOM 865 C C . THR A 1 112 ? -11.075 -7.446 8.776 1.00 94.06 112 THR A C 1
ATOM 867 O O . THR A 1 112 ? -10.520 -8.527 8.940 1.00 94.06 112 THR A O 1
ATOM 870 N N . CYS A 1 113 ? -10.483 -6.284 9.067 1.00 92.69 113 CYS A N 1
ATOM 871 C CA . CYS A 1 113 ? -9.116 -6.199 9.576 1.00 92.69 113 CYS A CA 1
ATOM 872 C C . CYS A 1 113 ? -9.065 -6.274 11.105 1.00 92.69 113 CYS A C 1
ATOM 874 O O . CYS A 1 113 ? -8.147 -6.884 11.648 1.00 92.69 113 CYS A O 1
ATOM 876 N N . HIS A 1 114 ? -10.036 -5.669 11.798 1.00 92.94 114 HIS A N 1
ATOM 877 C CA . HIS A 1 114 ? -10.028 -5.552 13.255 1.00 92.94 114 HIS A CA 1
ATOM 878 C C . HIS A 1 114 ? -11.050 -6.466 13.945 1.00 92.94 114 HIS A C 1
ATOM 880 O O . HIS A 1 114 ? -12.222 -6.509 13.583 1.00 92.94 114 HIS A O 1
ATOM 886 N N . ASP A 1 115 ? -10.638 -7.146 15.007 1.00 92.31 115 ASP A N 1
ATOM 887 C CA . ASP A 1 115 ? -11.532 -7.768 15.976 1.00 92.31 115 ASP A CA 1
ATOM 888 C C . ASP A 1 115 ? -11.675 -6.868 17.202 1.00 92.31 115 ASP A C 1
ATOM 890 O O . ASP A 1 115 ? -10.846 -6.884 18.110 1.00 92.31 115 ASP A O 1
ATOM 894 N N . VAL A 1 116 ? -12.749 -6.081 17.234 1.00 89.94 116 VAL A N 1
ATOM 895 C CA . VAL A 1 116 ? -13.023 -5.115 18.311 1.00 89.94 116 VAL A CA 1
ATOM 896 C C . VAL A 1 116 ? -13.146 -5.765 19.694 1.00 89.94 116 VAL A C 1
ATOM 898 O O . VAL A 1 116 ? -12.934 -5.094 20.707 1.00 89.94 116 VAL A O 1
ATOM 901 N N . HIS A 1 117 ? -13.436 -7.070 19.747 1.00 90.62 117 HIS A N 1
ATOM 902 C CA . HIS A 1 117 ? -13.499 -7.827 20.993 1.00 90.62 117 HIS A CA 1
ATOM 903 C C . HIS A 1 117 ? -12.151 -8.423 21.414 1.00 90.62 117 HIS A C 1
ATOM 905 O O . HIS A 1 117 ? -12.008 -8.842 22.562 1.00 90.62 117 HIS A O 1
ATOM 911 N N . GLY A 1 118 ? -11.169 -8.452 20.513 1.00 89.31 118 GLY A N 1
ATOM 912 C CA . GLY A 1 118 ? -9.859 -9.039 20.747 1.00 89.31 118 GLY A CA 1
ATOM 913 C C . GLY A 1 118 ? -8.977 -8.211 21.684 1.00 89.31 118 GLY A C 1
ATOM 914 O O . GLY A 1 118 ? -9.106 -6.992 21.805 1.00 89.31 118 GLY A O 1
ATOM 915 N N . SER A 1 119 ? -8.030 -8.886 22.331 1.00 86.19 119 SER A N 1
ATOM 916 C CA . SER A 1 119 ? -7.055 -8.289 23.257 1.00 86.19 119 SER A CA 1
ATOM 917 C C . SER A 1 119 ? -5.701 -7.977 22.608 1.00 86.19 119 SER A C 1
ATOM 919 O O . SER A 1 119 ? -4.840 -7.348 23.227 1.00 86.19 119 SER A O 1
ATOM 921 N N . VAL A 1 120 ? -5.497 -8.394 21.354 1.00 87.81 120 VAL A N 1
ATOM 922 C CA . VAL A 1 120 ? -4.243 -8.169 20.625 1.00 87.81 120 VAL A CA 1
ATOM 923 C C . VAL A 1 120 ? -4.014 -6.679 20.357 1.00 87.81 120 VAL A C 1
ATOM 925 O O . VAL A 1 120 ? -4.952 -5.903 20.154 1.00 87.81 120 VAL A O 1
ATOM 928 N N . LYS A 1 121 ? -2.745 -6.253 20.338 1.00 83.31 121 LYS A N 1
ATOM 929 C CA . LYS A 1 121 ? -2.377 -4.855 20.070 1.00 83.31 121 LYS A CA 1
ATOM 930 C C . LYS A 1 121 ? -2.936 -4.412 18.714 1.00 83.31 121 LYS A C 1
ATOM 932 O O . LYS A 1 121 ? -2.721 -5.069 17.703 1.00 83.31 121 LYS A O 1
ATOM 937 N N . GLY A 1 122 ? -3.662 -3.293 18.701 1.00 86.12 122 GLY A N 1
ATOM 938 C CA . GLY A 1 122 ? -4.321 -2.780 17.494 1.00 86.12 122 GLY A CA 1
ATOM 939 C C . GLY A 1 122 ? -5.506 -3.623 17.012 1.00 86.12 122 GLY A C 1
ATOM 940 O O . GLY A 1 122 ? -6.118 -3.264 16.014 1.00 86.12 122 GLY A O 1
ATOM 941 N N . MET A 1 123 ? -5.853 -4.709 17.714 1.00 91.31 123 MET A N 1
ATOM 942 C CA . MET A 1 123 ? -6.992 -5.581 17.414 1.00 91.31 123 MET A CA 1
ATOM 943 C C . MET A 1 123 ? -6.968 -6.171 16.005 1.00 91.31 123 MET A C 1
ATOM 945 O O . MET A 1 123 ? -8.008 -6.542 15.487 1.00 91.31 123 MET A O 1
ATOM 949 N N . VAL A 1 124 ? -5.807 -6.253 15.357 1.00 91.50 124 VAL A N 1
ATOM 950 C CA . VAL A 1 124 ? -5.709 -6.821 14.008 1.00 91.50 124 VAL A CA 1
ATOM 951 C C . VAL A 1 124 ? -5.974 -8.324 14.086 1.00 91.50 124 VAL A C 1
ATOM 953 O O . VAL A 1 124 ? -5.357 -9.016 14.895 1.00 91.50 124 VAL A O 1
ATOM 956 N N . ARG A 1 125 ? -6.904 -8.835 13.272 1.00 91.50 125 ARG A N 1
ATOM 957 C CA . ARG A 1 125 ? -7.224 -10.267 13.242 1.00 91.50 125 ARG A CA 1
ATOM 958 C C . ARG A 1 125 ? -6.014 -11.080 12.787 1.00 91.50 125 ARG A C 1
ATOM 960 O O . ARG A 1 125 ? -5.206 -10.636 11.976 1.00 91.50 125 ARG A O 1
ATOM 967 N N . ASN A 1 126 ? -5.932 -12.305 13.283 1.00 89.25 126 ASN A N 1
ATOM 968 C CA . ASN A 1 126 ? -5.006 -13.296 12.763 1.00 89.25 126 ASN A CA 1
ATOM 969 C C . ASN A 1 126 ? -5.679 -14.051 11.607 1.00 89.25 126 ASN A C 1
ATOM 971 O O . ASN A 1 126 ? -6.745 -14.628 11.803 1.00 89.25 126 ASN A O 1
ATOM 975 N N . THR A 1 127 ? -5.066 -14.036 10.425 1.00 89.12 127 THR A N 1
ATOM 976 C CA . THR A 1 127 ? -5.535 -14.757 9.226 1.00 89.12 127 THR A CA 1
ATOM 977 C C . THR A 1 127 ? -4.748 -16.034 8.944 1.00 89.12 127 THR A C 1
ATOM 979 O O . THR A 1 127 ? -4.969 -16.666 7.921 1.00 89.12 127 THR A O 1
ATOM 982 N N . GLY A 1 128 ? -3.789 -16.404 9.799 1.00 88.12 128 GLY A N 1
ATOM 983 C CA . GLY A 1 128 ? -2.850 -17.501 9.539 1.00 88.12 128 GLY A CA 1
ATOM 984 C C . GLY A 1 128 ? -1.709 -17.140 8.578 1.00 88.12 128 GLY A C 1
ATOM 985 O O . GLY A 1 128 ? -0.742 -17.890 8.475 1.00 88.12 128 GLY A O 1
ATOM 986 N N . GLU A 1 129 ? -1.773 -15.980 7.924 1.00 89.94 129 GLU A N 1
ATOM 987 C CA . GLU A 1 129 ? -0.674 -15.427 7.131 1.00 89.94 129 GLU A CA 1
ATOM 988 C C . GLU A 1 129 ? 0.329 -14.663 8.005 1.00 89.94 129 GLU A C 1
ATOM 990 O O . GLU A 1 129 ? 0.031 -14.250 9.127 1.00 89.94 129 GLU A O 1
ATOM 995 N N . SER A 1 130 ? 1.529 -14.410 7.468 1.00 87.69 130 SER A N 1
ATOM 996 C CA . SER A 1 130 ? 2.559 -13.636 8.180 1.00 87.69 130 SER A CA 1
ATOM 997 C C . SER A 1 130 ? 2.132 -12.197 8.481 1.00 87.69 130 SER A C 1
ATOM 999 O O . SER A 1 130 ? 2.662 -11.576 9.399 1.00 87.69 130 SER A O 1
ATOM 1001 N N . ASN A 1 131 ? 1.165 -11.664 7.730 1.00 89.31 131 ASN A N 1
ATOM 1002 C CA . ASN A 1 131 ? 0.399 -10.482 8.098 1.00 89.31 131 ASN A CA 1
ATOM 1003 C C . ASN A 1 131 ? -0.984 -10.490 7.420 1.00 89.31 131 ASN A C 1
ATOM 1005 O O . ASN A 1 131 ? -1.197 -11.166 6.414 1.00 89.31 131 ASN A O 1
ATOM 1009 N N . MET A 1 132 ? -1.902 -9.676 7.948 1.00 91.00 132 MET A N 1
ATOM 1010 C CA . MET A 1 132 ? -3.284 -9.539 7.469 1.00 91.00 132 MET A CA 1
ATOM 1011 C C . MET A 1 132 ? -3.399 -9.236 5.969 1.00 91.00 132 MET A C 1
ATOM 1013 O O . MET A 1 132 ? -4.274 -9.763 5.287 1.00 91.00 132 MET A O 1
ATOM 1017 N N . CYS A 1 133 ? -2.529 -8.374 5.439 1.00 92.31 133 CYS A N 1
ATOM 1018 C CA . CYS A 1 133 ? -2.633 -7.881 4.068 1.00 92.31 133 CYS A CA 1
ATOM 1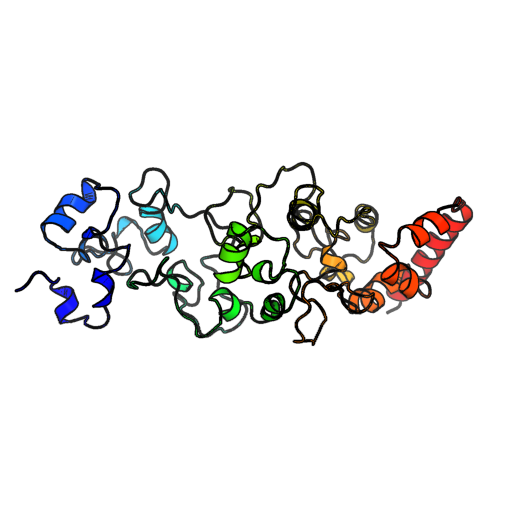019 C C . CYS A 1 133 ? -2.494 -9.023 3.053 1.00 92.31 133 CYS A C 1
ATOM 1021 O O . CYS A 1 133 ? -3.148 -9.008 2.010 1.00 92.31 133 CYS A O 1
ATOM 1023 N N . LEU A 1 134 ? -1.680 -10.032 3.379 1.00 92.50 134 LEU A N 1
ATOM 1024 C CA . LEU A 1 134 ? -1.403 -11.178 2.514 1.00 92.50 134 LEU A CA 1
ATOM 1025 C C . LEU A 1 134 ? -2.563 -12.168 2.401 1.00 92.50 134 LEU A C 1
ATOM 1027 O O . LEU A 1 134 ? -2.561 -12.954 1.460 1.00 92.50 134 LEU A O 1
ATOM 1031 N N . ALA A 1 135 ? -3.581 -12.078 3.265 1.00 91.44 135 ALA A N 1
ATOM 1032 C CA . ALA A 1 135 ? -4.817 -12.839 3.076 1.00 91.44 135 ALA A CA 1
ATOM 1033 C C . ALA A 1 135 ? -5.490 -12.485 1.736 1.00 91.44 135 ALA A C 1
ATOM 1035 O O . ALA A 1 135 ? -6.062 -13.344 1.074 1.00 91.44 135 ALA A O 1
ATOM 1036 N N . CYS A 1 136 ? -5.368 -11.224 1.303 1.00 92.62 136 CYS A N 1
ATOM 1037 C CA . CYS A 1 136 ? -5.921 -10.735 0.038 1.00 92.62 136 CYS A CA 1
ATOM 1038 C C . CYS A 1 136 ? -4.842 -10.486 -1.029 1.00 92.62 136 CYS A C 1
ATOM 1040 O O . CYS A 1 136 ? -5.072 -10.702 -2.219 1.00 92.62 136 CYS A O 1
ATOM 1042 N N . HIS A 1 137 ? -3.665 -10.008 -0.617 1.00 92.88 137 HIS A N 1
ATOM 1043 C CA . HIS A 1 137 ? -2.571 -9.578 -1.492 1.00 92.88 137 HIS A CA 1
ATOM 1044 C C . HIS A 1 137 ? -1.433 -10.607 -1.552 1.00 92.88 137 HIS A C 1
ATOM 1046 O O . HIS A 1 137 ? -0.259 -10.244 -1.497 1.00 92.88 137 HIS A O 1
ATOM 1052 N N . ALA A 1 138 ? -1.775 -11.893 -1.682 1.00 91.44 138 ALA A N 1
ATOM 1053 C CA . ALA A 1 138 ? -0.810 -12.997 -1.732 1.00 91.44 138 ALA A CA 1
ATOM 1054 C C . ALA A 1 138 ? 0.251 -12.833 -2.838 1.00 91.44 138 ALA A C 1
ATOM 1056 O O . ALA A 1 138 ? 1.409 -13.195 -2.638 1.00 91.44 138 ALA A O 1
ATOM 1057 N N . ASP A 1 139 ? -0.116 -12.207 -3.960 1.00 91.12 139 ASP A N 1
ATOM 1058 C CA . ASP A 1 139 ? 0.790 -11.921 -5.081 1.00 91.12 139 ASP A CA 1
ATOM 1059 C C . ASP A 1 139 ? 1.959 -10.991 -4.681 1.00 91.12 139 ASP A C 1
ATOM 1061 O O . ASP A 1 139 ? 2.983 -10.968 -5.352 1.00 91.12 139 ASP A O 1
ATOM 1065 N N . GLN A 1 140 ? 1.838 -10.262 -3.563 1.00 94.12 140 GLN A N 1
ATOM 1066 C CA . GLN A 1 140 ? 2.859 -9.337 -3.050 1.00 94.12 140 GLN A CA 1
ATOM 1067 C C . GLN A 1 140 ? 3.747 -9.952 -1.962 1.00 94.12 140 GLN A C 1
ATOM 1069 O O . GLN A 1 140 ? 4.626 -9.286 -1.412 1.00 94.12 140 GLN A O 1
ATOM 1074 N N . LYS A 1 141 ? 3.545 -11.236 -1.636 1.00 92.69 141 LYS A N 1
ATOM 1075 C CA . LYS A 1 141 ? 4.268 -11.941 -0.566 1.00 92.69 141 LYS A CA 1
ATOM 1076 C C . LYS A 1 141 ? 5.778 -11.963 -0.787 1.00 92.69 141 LYS A C 1
ATOM 1078 O O . LYS A 1 141 ? 6.522 -11.999 0.187 1.00 92.69 141 LYS A O 1
ATOM 1083 N N . SER A 1 142 ? 6.240 -11.887 -2.035 1.00 94.19 142 SER A N 1
ATOM 1084 C CA . SER A 1 142 ? 7.665 -11.891 -2.377 1.00 94.19 142 SER A CA 1
ATOM 1085 C C . SER A 1 142 ? 8.441 -10.683 -1.860 1.00 94.19 142 SER A C 1
ATOM 1087 O O . SER A 1 142 ? 9.666 -10.763 -1.785 1.00 94.19 142 SER A O 1
ATOM 1089 N N . VAL A 1 143 ? 7.768 -9.598 -1.452 1.00 94.88 143 VAL A N 1
ATOM 1090 C CA . VAL A 1 143 ? 8.448 -8.392 -0.954 1.00 94.88 143 VAL A CA 1
ATOM 1091 C C . VAL A 1 143 ? 9.355 -8.716 0.230 1.00 94.88 143 VAL A C 1
ATOM 1093 O O . VAL A 1 143 ? 10.423 -8.123 0.370 1.00 94.88 143 VAL A O 1
ATOM 1096 N N . VAL A 1 144 ? 8.981 -9.726 1.028 1.00 93.38 144 VAL A N 1
ATOM 1097 C CA . VAL A 1 144 ? 9.752 -10.191 2.187 1.00 93.38 144 VAL A CA 1
ATOM 1098 C C . VAL A 1 144 ? 11.152 -10.676 1.820 1.00 93.38 144 VAL A C 1
ATOM 1100 O O . VAL A 1 144 ? 12.024 -10.599 2.678 1.00 93.38 144 VAL A O 1
ATOM 1103 N N . TYR A 1 145 ? 11.352 -11.135 0.579 1.00 92.94 145 TYR A N 1
ATOM 1104 C CA . TYR A 1 145 ? 12.602 -11.670 0.029 1.00 92.94 145 TYR A CA 1
ATOM 1105 C C . TYR A 1 145 ? 13.408 -10.627 -0.755 1.00 92.94 145 TYR A C 1
ATOM 1107 O O . TYR A 1 145 ? 14.368 -10.980 -1.433 1.00 92.94 145 TYR A O 1
ATOM 1115 N N . SER A 1 146 ? 13.014 -9.356 -0.702 1.00 94.12 146 SER A N 1
ATOM 1116 C CA . SER A 1 146 ? 13.625 -8.282 -1.484 1.00 94.12 146 SER A CA 1
ATOM 1117 C C . SER A 1 146 ? 14.226 -7.193 -0.602 1.00 94.12 146 SER A C 1
ATOM 1119 O O . SER A 1 146 ? 13.922 -7.098 0.588 1.00 94.12 146 SER A O 1
ATOM 1121 N N . GLU A 1 147 ? 15.008 -6.302 -1.206 1.00 93.06 147 GLU A N 1
ATOM 1122 C CA . GLU A 1 147 ? 15.550 -5.121 -0.529 1.00 93.06 147 GLU A CA 1
ATOM 1123 C C . GLU A 1 147 ? 14.475 -4.125 -0.058 1.00 93.06 147 GLU A C 1
ATOM 1125 O O . GLU A 1 147 ? 14.735 -3.332 0.843 1.00 93.06 147 GLU A O 1
ATOM 1130 N N . HIS A 1 148 ? 13.241 -4.194 -0.573 1.00 95.12 148 HIS A N 1
ATOM 1131 C CA . HIS A 1 148 ? 12.122 -3.418 -0.026 1.00 95.12 148 HIS A CA 1
ATOM 1132 C C . HIS A 1 148 ? 11.552 -3.999 1.275 1.00 95.12 148 HIS A C 1
ATOM 1134 O O . HIS A 1 148 ? 10.691 -3.383 1.900 1.00 95.12 148 HIS A O 1
ATOM 1140 N N . ASN A 1 149 ? 12.073 -5.128 1.760 1.00 95.50 149 ASN A N 1
ATOM 1141 C CA . ASN A 1 149 ? 11.951 -5.490 3.163 1.00 95.50 149 ASN A CA 1
ATOM 1142 C C . ASN A 1 149 ? 13.019 -4.747 3.980 1.00 95.50 149 ASN A C 1
ATOM 1144 O O . ASN A 1 149 ? 14.080 -5.291 4.292 1.00 95.50 149 ASN A O 1
ATOM 1148 N N . LEU A 1 150 ? 12.722 -3.501 4.363 1.00 96.06 150 LEU A N 1
ATOM 1149 C CA . LEU A 1 150 ? 13.688 -2.618 5.032 1.00 96.06 150 LEU A CA 1
ATOM 1150 C C . LEU A 1 150 ? 14.208 -3.157 6.379 1.00 96.06 150 LEU A C 1
ATOM 1152 O O . LEU A 1 150 ? 15.233 -2.683 6.864 1.00 96.06 150 LEU A O 1
ATOM 1156 N N . SER A 1 151 ? 13.568 -4.176 6.968 1.00 96.25 151 SER A N 1
ATOM 1157 C CA . SER A 1 151 ? 14.103 -4.872 8.150 1.00 96.25 151 SER A CA 1
ATOM 1158 C C . SER A 1 151 ? 15.418 -5.613 7.876 1.00 96.25 151 SER A C 1
ATOM 1160 O O . SER A 1 151 ? 16.163 -5.911 8.807 1.00 96.25 151 SER A O 1
ATOM 1162 N N . LYS A 1 152 ? 15.709 -5.922 6.606 1.00 95.75 152 LYS A N 1
ATOM 1163 C CA . LYS A 1 152 ? 16.871 -6.714 6.171 1.00 95.75 152 LYS A CA 1
ATOM 1164 C C . LYS A 1 152 ? 18.041 -5.870 5.674 1.00 95.75 152 LYS A C 1
ATOM 1166 O O . LYS A 1 152 ? 19.085 -6.421 5.329 1.00 95.75 152 LYS A O 1
ATOM 1171 N N . LEU A 1 153 ? 17.882 -4.549 5.655 1.00 94.25 153 LEU A N 1
ATOM 1172 C CA . LEU A 1 153 ? 18.906 -3.620 5.197 1.00 94.25 153 LEU A CA 1
ATOM 1173 C C . LEU A 1 153 ? 19.780 -3.156 6.366 1.00 94.25 153 LEU A C 1
ATOM 1175 O O . LEU A 1 153 ? 19.275 -2.656 7.373 1.00 94.25 153 LEU A O 1
ATOM 1179 N N . ASP A 1 154 ? 21.096 -3.301 6.218 1.00 93.00 154 ASP A N 1
ATOM 1180 C CA . ASP A 1 154 ? 22.066 -3.042 7.294 1.00 93.00 154 ASP A CA 1
ATOM 1181 C C . ASP A 1 154 ? 22.184 -1.558 7.682 1.00 93.00 154 ASP A C 1
ATOM 1183 O O . ASP A 1 154 ? 22.485 -1.216 8.823 1.00 93.00 154 ASP A O 1
ATOM 1187 N N . TYR A 1 155 ? 21.887 -0.675 6.735 1.00 93.69 155 TYR A N 1
ATOM 1188 C CA . TYR A 1 155 ? 22.043 0.769 6.844 1.00 93.69 155 TYR A CA 1
ATOM 1189 C C . TYR A 1 155 ? 20.758 1.487 7.280 1.00 93.69 155 TYR A C 1
ATOM 1191 O O . TYR A 1 155 ? 20.713 2.720 7.306 1.00 93.69 155 TYR A O 1
ATOM 1199 N N . MET A 1 156 ? 19.699 0.736 7.598 1.00 95.75 156 MET A N 1
ATOM 1200 C CA . MET A 1 156 ? 18.445 1.297 8.092 1.00 95.75 156 MET A CA 1
ATOM 1201 C C . MET A 1 156 ? 18.527 1.656 9.571 1.00 95.75 156 MET A C 1
ATOM 1203 O O . MET A 1 156 ? 19.098 0.937 10.389 1.00 95.75 156 MET A O 1
ATOM 1207 N N . THR A 1 157 ? 17.880 2.764 9.936 1.00 95.50 157 THR A N 1
ATOM 1208 C CA . THR A 1 157 ? 17.737 3.145 11.347 1.00 95.50 157 THR A CA 1
ATOM 1209 C C . THR A 1 157 ? 16.930 2.101 12.118 1.00 95.50 157 THR A C 1
ATOM 1211 O O . THR A 1 157 ? 16.033 1.460 11.567 1.00 95.50 157 THR A O 1
ATOM 1214 N N . GLU A 1 158 ? 17.181 1.995 13.423 1.00 96.12 158 GLU A N 1
ATOM 1215 C CA . GLU A 1 158 ? 16.466 1.069 14.308 1.00 96.12 158 GLU A CA 1
ATOM 1216 C C . GLU A 1 158 ? 14.942 1.216 14.216 1.00 96.12 158 GLU A C 1
ATOM 1218 O O . GLU A 1 158 ? 14.221 0.235 14.059 1.00 96.12 158 GLU A O 1
ATOM 1223 N N . LYS A 1 159 ? 14.446 2.457 14.212 1.00 95.50 159 LYS A N 1
ATOM 1224 C CA . LYS A 1 159 ? 13.011 2.749 14.113 1.00 95.50 159 LYS A CA 1
ATOM 1225 C C . LYS A 1 159 ? 12.385 2.196 12.826 1.00 95.50 159 LYS A C 1
ATOM 1227 O O . LYS A 1 159 ? 11.270 1.673 12.856 1.00 95.50 159 LYS A O 1
ATOM 1232 N N . VAL A 1 160 ? 13.081 2.326 11.694 1.00 95.25 160 VAL A N 1
ATOM 1233 C CA . VAL A 1 160 ? 12.597 1.822 10.398 1.00 95.25 160 VAL A CA 1
ATOM 1234 C C . VAL A 1 160 ? 12.603 0.299 10.389 1.00 95.25 160 VAL A C 1
ATOM 1236 O O . VAL A 1 160 ? 11.603 -0.299 9.994 1.00 95.25 160 VAL A O 1
ATOM 1239 N N . ARG A 1 161 ? 13.673 -0.329 10.896 1.00 95.81 161 ARG A N 1
ATOM 1240 C CA . ARG A 1 161 ? 13.752 -1.792 10.998 1.00 95.81 161 ARG A CA 1
ATOM 1241 C C . ARG A 1 161 ? 12.630 -2.356 11.861 1.00 95.81 161 ARG A C 1
ATOM 1243 O O . ARG A 1 161 ? 11.890 -3.191 11.366 1.00 95.81 161 ARG A O 1
ATOM 1250 N N . GLN A 1 162 ? 12.406 -1.817 13.060 1.00 95.06 162 GLN A N 1
ATOM 1251 C CA . GLN A 1 162 ? 11.306 -2.242 13.939 1.00 95.06 162 GLN A CA 1
ATOM 1252 C C . GLN A 1 162 ? 9.927 -2.102 13.276 1.00 95.06 162 GLN A C 1
ATOM 1254 O O . GLN A 1 162 ? 9.052 -2.951 13.449 1.00 95.06 162 GLN A O 1
ATOM 1259 N N . THR A 1 163 ? 9.723 -1.037 12.494 1.00 93.81 163 THR A N 1
ATOM 1260 C CA . THR A 1 163 ? 8.473 -0.839 11.744 1.00 93.81 163 THR A CA 1
ATOM 1261 C C . THR A 1 163 ? 8.296 -1.920 10.674 1.00 93.81 163 THR A C 1
ATOM 1263 O O . THR A 1 163 ? 7.226 -2.521 10.586 1.00 93.81 163 THR A O 1
ATOM 1266 N N . ALA A 1 164 ? 9.347 -2.208 9.900 1.00 95.12 164 ALA A N 1
ATOM 1267 C CA . ALA A 1 164 ? 9.341 -3.238 8.862 1.00 95.12 164 ALA A CA 1
ATOM 1268 C C . ALA A 1 164 ? 9.306 -4.675 9.421 1.00 95.12 164 ALA A C 1
ATOM 1270 O O . ALA A 1 164 ? 8.757 -5.565 8.780 1.00 95.12 164 ALA A O 1
ATOM 1271 N N . GLU A 1 165 ? 9.858 -4.919 10.610 1.00 93.88 165 GLU A N 1
ATOM 1272 C CA . GLU A 1 165 ? 9.770 -6.209 11.309 1.00 93.88 165 GLU A CA 1
ATOM 1273 C C . GLU A 1 165 ? 8.343 -6.504 11.770 1.00 93.88 165 GLU A C 1
ATOM 1275 O O . GLU A 1 165 ? 7.893 -7.644 11.679 1.00 93.88 165 GLU A O 1
ATOM 1280 N N . ALA A 1 166 ? 7.614 -5.480 12.229 1.00 91.12 166 ALA A N 1
ATOM 1281 C CA . ALA A 1 166 ? 6.208 -5.627 12.588 1.00 91.12 166 ALA A CA 1
ATOM 1282 C C . ALA A 1 166 ? 5.345 -5.970 11.364 1.00 91.12 166 ALA A C 1
ATOM 1284 O O . ALA A 1 166 ? 4.451 -6.811 11.453 1.00 91.12 166 ALA A O 1
ATOM 1285 N N . ASN A 1 167 ? 5.600 -5.312 10.232 1.00 92.62 167 ASN A N 1
ATOM 1286 C CA . ASN A 1 167 ? 5.072 -5.683 8.924 1.00 92.62 167 ASN A CA 1
ATOM 1287 C C . ASN A 1 167 ? 5.905 -4.978 7.834 1.00 92.62 167 ASN A C 1
ATOM 1289 O O . ASN A 1 167 ? 5.974 -3.744 7.846 1.00 92.62 167 ASN A O 1
ATOM 1293 N N . PRO A 1 168 ? 6.476 -5.702 6.854 1.00 93.75 168 PRO A N 1
ATOM 1294 C CA . PRO A 1 168 ? 7.317 -5.109 5.810 1.00 93.75 168 PRO A CA 1
ATOM 1295 C C . PRO A 1 168 ? 6.574 -4.069 4.965 1.00 93.75 168 PRO A C 1
ATOM 1297 O O . PRO A 1 168 ? 7.196 -3.168 4.410 1.00 93.75 168 PRO A O 1
ATOM 1300 N N . CYS A 1 169 ? 5.242 -4.139 4.905 1.00 94.94 169 CYS A N 1
ATOM 1301 C CA . CYS A 1 169 ? 4.429 -3.168 4.189 1.00 94.94 169 CYS A CA 1
ATOM 1302 C C . CYS A 1 169 ? 4.364 -1.804 4.896 1.00 94.94 169 CYS A C 1
ATOM 1304 O O . CYS A 1 169 ? 4.189 -0.805 4.210 1.00 94.94 169 CYS A O 1
ATOM 1306 N N . TYR A 1 170 ? 4.507 -1.721 6.227 1.00 92.69 170 TYR A N 1
ATOM 1307 C CA . TYR A 1 170 ? 4.164 -0.512 7.002 1.00 92.69 170 TYR A CA 1
ATOM 1308 C C . TYR A 1 170 ? 5.061 0.698 6.774 1.00 92.69 170 TYR A C 1
ATOM 1310 O O . TYR A 1 170 ? 4.645 1.818 7.065 1.00 92.69 170 TYR A O 1
ATOM 1318 N N . VAL A 1 171 ? 6.268 0.500 6.246 1.00 92.88 171 VAL A N 1
ATOM 1319 C CA . VAL A 1 171 ? 7.143 1.630 5.913 1.00 92.88 171 VAL A CA 1
ATOM 1320 C C . VAL A 1 171 ? 6.610 2.397 4.699 1.00 92.88 171 VAL A C 1
ATOM 1322 O O . VAL A 1 171 ? 6.733 3.615 4.654 1.00 92.88 171 VAL A O 1
ATOM 1325 N N . CYS A 1 172 ? 5.983 1.703 3.745 1.00 92.75 172 CYS A N 1
ATOM 1326 C CA . CYS A 1 172 ? 5.471 2.298 2.506 1.00 92.75 172 CYS A CA 1
ATOM 1327 C C . CYS A 1 172 ? 3.946 2.471 2.524 1.00 92.75 172 CYS A C 1
ATOM 1329 O O . CYS A 1 172 ? 3.427 3.458 2.007 1.00 92.75 172 CYS A O 1
ATOM 1331 N N . HIS A 1 173 ? 3.231 1.524 3.131 1.00 93.12 173 HIS A N 1
ATOM 1332 C CA . HIS A 1 173 ? 1.777 1.452 3.191 1.00 93.12 173 HIS A CA 1
ATOM 1333 C C . HIS A 1 173 ? 1.283 1.563 4.632 1.00 93.12 173 HIS A C 1
ATOM 1335 O O . HIS A 1 173 ? 1.390 0.626 5.422 1.00 93.12 173 HIS A O 1
ATOM 1341 N N . MET A 1 174 ? 0.669 2.694 4.956 1.00 89.38 174 MET A N 1
ATOM 1342 C CA . MET A 1 174 ? 0.025 2.944 6.235 1.00 89.38 174 MET A CA 1
ATOM 1343 C C . MET A 1 174 ? -1.499 2.777 6.090 1.00 89.38 174 MET A C 1
ATOM 1345 O O . MET A 1 174 ? -2.124 3.598 5.420 1.00 89.38 174 MET A O 1
ATOM 1349 N N . PRO A 1 175 ? -2.131 1.757 6.710 1.00 88.06 175 PRO A N 1
ATOM 1350 C CA . PRO A 1 175 ? -3.539 1.417 6.461 1.00 88.06 175 PRO A CA 1
ATOM 1351 C C . PRO A 1 175 ? -4.547 2.545 6.700 1.00 88.06 175 PRO A C 1
ATOM 1353 O O . PRO A 1 175 ? -5.587 2.601 6.044 1.00 88.06 175 PRO A O 1
ATOM 1356 N N . HIS A 1 176 ? -4.257 3.442 7.638 1.00 87.56 176 HIS A N 1
ATOM 1357 C CA . HIS A 1 176 ? -5.094 4.590 7.960 1.00 87.56 176 HIS A CA 1
ATOM 1358 C C . HIS A 1 176 ? -4.280 5.687 8.668 1.00 87.56 176 HIS A C 1
ATOM 1360 O O . HIS A 1 176 ? -3.158 5.453 9.107 1.00 87.56 176 HIS A O 1
ATOM 1366 N N . ASN A 1 177 ? -4.887 6.864 8.836 1.00 77.56 177 ASN A N 1
ATOM 1367 C CA . ASN A 1 177 ? -4.393 8.026 9.596 1.00 77.56 177 ASN A CA 1
ATOM 1368 C C . ASN A 1 177 ? -3.313 8.825 8.858 1.00 77.56 177 ASN A C 1
ATOM 1370 O O . ASN A 1 177 ? -2.338 9.286 9.443 1.00 77.56 177 ASN A O 1
ATOM 1374 N N . PHE A 1 178 ? -3.521 9.001 7.560 1.00 75.06 178 PHE A N 1
ATOM 1375 C CA . PHE A 1 178 ? -2.687 9.794 6.663 1.00 75.06 178 PHE A CA 1
ATOM 1376 C C . PHE A 1 178 ? -3.414 11.046 6.160 1.00 75.06 178 PHE A C 1
ATOM 1378 O O . PHE A 1 178 ? -4.585 11.281 6.462 1.00 75.06 178 PHE A O 1
ATOM 1385 N N . HIS A 1 179 ? -2.723 11.834 5.338 1.00 69.44 179 HIS A N 1
ATOM 1386 C CA . HIS A 1 179 ? -3.287 12.994 4.648 1.00 69.44 179 HIS A CA 1
ATOM 1387 C C . HIS A 1 179 ? -4.455 12.618 3.730 1.00 69.44 179 HIS A C 1
ATOM 1389 O O . HIS A 1 179 ? -4.370 11.662 2.971 1.00 69.44 179 HIS A O 1
ATOM 1395 N N . LYS A 1 180 ? -5.536 13.402 3.749 1.00 67.38 180 LYS A N 1
ATOM 1396 C CA . LYS A 1 180 ? -6.806 13.117 3.044 1.00 67.38 180 LYS A CA 1
ATOM 1397 C C . LYS A 1 180 ? -6.696 12.798 1.541 1.00 67.38 180 LYS A C 1
ATOM 1399 O O . LYS A 1 180 ? -7.563 12.112 1.016 1.00 67.38 180 LYS A O 1
ATOM 1404 N N . ASP A 1 181 ? -5.649 13.273 0.869 1.00 72.00 181 ASP A N 1
ATOM 1405 C CA . ASP A 1 181 ? -5.436 13.083 -0.576 1.00 72.00 181 ASP A CA 1
ATOM 1406 C C . ASP A 1 181 ? -4.509 11.899 -0.900 1.00 72.00 181 ASP A C 1
ATOM 1408 O O . ASP A 1 181 ? -4.145 11.679 -2.056 1.00 72.00 181 ASP A O 1
ATOM 1412 N N . ASN A 1 182 ? -4.113 11.141 0.121 1.00 75.88 182 ASN A N 1
ATOM 1413 C CA . ASN A 1 182 ? -3.212 10.014 -0.014 1.00 75.88 182 ASN A CA 1
ATOM 1414 C C . ASN A 1 182 ? -3.836 8.882 -0.846 1.00 75.88 182 ASN A C 1
ATOM 1416 O O . ASN A 1 182 ? -5.006 8.529 -0.693 1.00 75.88 182 ASN A O 1
ATOM 1420 N N . ARG A 1 183 ? -3.025 8.253 -1.691 1.00 83.81 183 ARG A N 1
ATOM 1421 C CA . ARG A 1 183 ? -3.412 7.168 -2.597 1.00 83.81 183 ARG A CA 1
ATOM 1422 C C . ARG A 1 183 ? -2.613 5.922 -2.245 1.00 83.81 183 ARG A C 1
ATOM 1424 O O . ARG A 1 183 ? -1.490 6.027 -1.768 1.00 83.81 183 ARG A O 1
ATOM 1431 N N . LEU A 1 184 ? -3.188 4.742 -2.483 1.00 87.38 184 LEU A N 1
ATOM 1432 C CA . LEU A 1 184 ? -2.507 3.456 -2.258 1.00 87.38 184 LEU A CA 1
ATOM 1433 C C . LEU A 1 184 ? -1.963 3.292 -0.824 1.00 87.38 184 LEU A C 1
ATOM 1435 O O . LEU A 1 184 ? -0.966 2.605 -0.617 1.00 87.38 184 LEU A O 1
ATOM 1439 N N . MET A 1 185 ? -2.602 3.928 0.167 1.00 90.69 185 MET A N 1
ATOM 1440 C CA . MET A 1 185 ? -2.141 3.947 1.561 1.00 90.69 185 MET A CA 1
ATOM 1441 C C . MET A 1 185 ? -0.708 4.486 1.751 1.00 90.69 185 MET A C 1
ATOM 1443 O O . MET A 1 185 ? -0.059 4.127 2.724 1.00 90.69 185 MET A O 1
ATOM 1447 N N . TRP A 1 186 ? -0.187 5.331 0.858 1.00 90.31 186 TRP A N 1
ATOM 1448 C CA . TRP A 1 186 ? 1.207 5.786 0.908 1.00 90.31 186 TRP A CA 1
ATOM 1449 C C . TRP A 1 186 ? 1.570 6.478 2.235 1.00 90.31 186 TRP A C 1
ATOM 1451 O O . TRP A 1 186 ? 0.870 7.378 2.691 1.00 90.31 186 TRP A O 1
ATOM 1461 N N . ALA A 1 187 ? 2.641 6.049 2.897 1.00 88.62 187 ALA A N 1
ATOM 1462 C CA . ALA A 1 187 ? 2.953 6.487 4.261 1.00 88.62 187 ALA A CA 1
ATOM 1463 C C . ALA A 1 187 ? 3.559 7.903 4.349 1.00 88.62 187 ALA A C 1
ATOM 1465 O O . ALA A 1 187 ? 3.601 8.485 5.434 1.00 88.62 187 ALA A O 1
ATOM 1466 N N . PHE A 1 188 ? 4.024 8.461 3.230 1.00 86.69 188 PHE A N 1
ATOM 1467 C CA . PHE A 1 188 ? 4.755 9.728 3.190 1.00 86.69 188 PHE A CA 1
ATOM 1468 C C . PHE A 1 188 ? 3.855 10.903 2.795 1.00 86.69 188 PHE A C 1
ATOM 1470 O O . PHE A 1 188 ? 2.869 10.752 2.068 1.00 86.69 188 PHE A O 1
ATOM 1477 N N . GLU A 1 189 ? 4.196 12.097 3.282 1.00 79.25 189 GLU A N 1
ATOM 1478 C CA . GLU A 1 189 ? 3.490 13.320 2.906 1.00 79.25 189 GLU A CA 1
ATOM 1479 C C . GLU A 1 189 ? 3.774 13.671 1.445 1.00 79.25 189 GLU A C 1
ATOM 1481 O O . GLU A 1 189 ? 4.916 13.920 1.064 1.00 79.25 189 GLU A O 1
ATOM 1486 N N . GLN A 1 190 ? 2.723 13.739 0.629 1.00 71.19 190 GLN A N 1
ATOM 1487 C CA . GLN A 1 190 ? 2.861 14.102 -0.777 1.00 71.19 190 GLN A CA 1
ATOM 1488 C C . GLN A 1 190 ? 3.057 15.608 -0.906 1.00 71.19 190 GLN A C 1
ATOM 1490 O O . GLN A 1 190 ? 2.120 16.404 -0.788 1.00 71.19 190 GLN A O 1
ATOM 1495 N N . GLY A 1 191 ? 4.292 16.011 -1.174 1.00 63.44 191 GLY A N 1
ATOM 1496 C CA . GLY A 1 191 ? 4.652 17.399 -1.404 1.00 63.44 191 GLY A CA 1
ATOM 1497 C C . GLY A 1 191 ? 4.309 17.871 -2.812 1.00 63.44 191 GLY A C 1
ATOM 1498 O O . GLY A 1 191 ? 5.206 18.436 -3.405 1.00 63.44 191 GLY A O 1
ATOM 1499 N N . ARG A 1 192 ? 3.083 17.625 -3.317 1.00 62.22 192 ARG A N 1
ATOM 1500 C CA . ARG A 1 192 ? 2.405 18.006 -4.596 1.00 62.22 192 ARG A CA 1
ATOM 1501 C C . ARG A 1 192 ? 3.200 18.725 -5.719 1.00 62.22 192 ARG A C 1
ATOM 1503 O O . ARG A 1 192 ? 2.636 19.555 -6.434 1.00 62.22 192 ARG A O 1
ATOM 1510 N N . LYS A 1 193 ? 4.495 18.483 -5.882 1.00 63.25 193 LYS A N 1
ATOM 1511 C CA . LYS A 1 193 ? 5.388 19.190 -6.815 1.00 63.25 193 LYS A CA 1
ATOM 1512 C C . LYS A 1 193 ? 5.506 18.418 -8.123 1.00 63.25 193 LYS A C 1
ATOM 1514 O O . LYS A 1 193 ? 5.861 19.007 -9.140 1.00 63.25 193 LYS A O 1
ATOM 1519 N N . SER A 1 194 ? 5.194 17.127 -8.101 1.00 69.62 194 SER A N 1
ATOM 1520 C CA . SER A 1 194 ? 5.183 16.234 -9.252 1.00 69.62 194 SER A CA 1
ATOM 1521 C C . SER A 1 194 ? 3.991 15.274 -9.192 1.00 69.62 194 SER A C 1
ATOM 1523 O O . SER A 1 194 ? 3.174 15.321 -8.274 1.00 69.62 194 SER A O 1
ATOM 1525 N N . VAL A 1 195 ? 3.829 14.448 -10.227 1.00 81.56 195 VAL A N 1
ATOM 1526 C CA . VAL A 1 195 ? 2.744 13.462 -10.268 1.00 81.56 195 VAL A CA 1
ATOM 1527 C C . VAL A 1 195 ? 3.075 12.294 -9.336 1.00 81.56 195 VAL A C 1
ATOM 1529 O O . VAL A 1 195 ? 4.219 11.833 -9.285 1.00 81.56 195 VAL A O 1
ATOM 1532 N N . PHE A 1 196 ? 2.074 11.802 -8.603 1.00 83.81 196 PHE A N 1
ATOM 1533 C CA . PHE A 1 196 ? 2.268 10.850 -7.504 1.00 83.81 196 PHE A CA 1
ATOM 1534 C C . PHE A 1 196 ? 2.982 9.558 -7.940 1.00 83.81 196 PHE A C 1
ATOM 1536 O O . PHE A 1 196 ? 3.764 8.994 -7.176 1.00 83.81 196 PHE A O 1
ATOM 1543 N N . ALA A 1 197 ? 2.787 9.127 -9.190 1.00 85.44 197 ALA A N 1
ATOM 1544 C CA . ALA A 1 197 ? 3.453 7.953 -9.753 1.00 85.44 197 ALA A CA 1
ATOM 1545 C C . ALA A 1 197 ? 4.996 8.019 -9.736 1.00 85.44 197 ALA A C 1
ATOM 1547 O O . ALA A 1 197 ? 5.642 6.975 -9.674 1.00 85.44 197 ALA A O 1
ATOM 1548 N N . PHE A 1 198 ? 5.595 9.216 -9.769 1.00 85.44 198 PHE A N 1
ATOM 1549 C CA . PHE A 1 198 ? 7.044 9.389 -9.589 1.00 85.44 198 PHE A CA 1
ATOM 1550 C C . PHE A 1 198 ? 7.412 9.720 -8.139 1.00 85.44 198 PHE A C 1
ATOM 1552 O O . PHE A 1 198 ? 8.445 9.249 -7.659 1.00 85.44 198 PHE A O 1
ATOM 1559 N N . GLU A 1 199 ? 6.568 10.483 -7.430 1.00 87.00 199 GLU A N 1
ATOM 1560 C CA . GLU A 1 199 ? 6.806 10.858 -6.025 1.00 87.00 199 GLU A CA 1
ATOM 1561 C C . GLU A 1 199 ? 6.975 9.637 -5.128 1.00 87.00 199 GLU A C 1
ATOM 1563 O O . GLU A 1 199 ? 7.913 9.604 -4.341 1.00 87.00 199 GLU A O 1
ATOM 1568 N N . MET A 1 200 ? 6.167 8.588 -5.318 1.00 89.38 200 MET A N 1
ATOM 1569 C CA . MET A 1 200 ? 6.271 7.376 -4.497 1.00 89.38 200 MET A CA 1
ATOM 1570 C C . MET A 1 200 ? 7.674 6.743 -4.528 1.00 89.38 200 MET A C 1
ATOM 1572 O O . MET A 1 200 ? 8.157 6.211 -3.535 1.00 89.38 200 MET A O 1
ATOM 1576 N N . CYS A 1 201 ? 8.378 6.813 -5.658 1.00 90.88 201 CYS A N 1
ATOM 1577 C CA . CYS A 1 201 ? 9.747 6.314 -5.732 1.00 90.88 201 CYS A CA 1
ATOM 1578 C C . CYS A 1 201 ? 10.718 7.357 -5.167 1.00 90.88 201 CYS A C 1
ATOM 1580 O O . CYS A 1 201 ? 11.616 7.017 -4.398 1.00 90.88 201 CYS A O 1
ATOM 1582 N N . GLY A 1 202 ? 10.522 8.629 -5.526 1.00 90.50 202 GLY A N 1
ATOM 1583 C CA . GLY A 1 202 ? 11.384 9.744 -5.128 1.00 90.50 202 GLY A CA 1
ATOM 1584 C C . GLY A 1 202 ? 11.384 10.051 -3.629 1.00 90.50 202 GLY A C 1
ATOM 1585 O O . GLY A 1 202 ? 12.387 10.544 -3.120 1.00 90.50 202 GLY A O 1
ATOM 1586 N N . ASP A 1 203 ? 10.317 9.717 -2.901 1.00 90.38 203 ASP A N 1
ATOM 1587 C CA . ASP A 1 203 ? 10.228 9.904 -1.448 1.00 90.38 203 ASP A CA 1
ATOM 1588 C C . ASP A 1 203 ? 11.305 9.113 -0.696 1.00 90.38 203 ASP A C 1
ATOM 1590 O O . ASP A 1 203 ? 11.846 9.590 0.306 1.00 90.38 203 ASP A O 1
ATOM 1594 N N . CYS A 1 204 ? 11.667 7.940 -1.219 1.00 93.19 204 CYS A N 1
ATOM 1595 C CA . CYS A 1 204 ? 12.727 7.095 -0.679 1.00 93.19 204 CYS A CA 1
ATOM 1596 C C . CYS A 1 204 ? 14.028 7.230 -1.475 1.00 93.19 204 CYS A C 1
ATOM 1598 O O . CYS A 1 204 ? 15.095 7.379 -0.881 1.00 93.19 204 CYS A O 1
ATOM 1600 N N . HIS A 1 205 ? 13.964 7.187 -2.804 1.00 93.19 205 HIS A N 1
ATOM 1601 C CA . HIS A 1 205 ? 15.128 7.214 -3.689 1.00 93.19 205 HIS A CA 1
ATOM 1602 C C . HIS A 1 205 ? 15.623 8.645 -3.931 1.00 93.19 205 HIS A C 1
ATOM 1604 O O . HIS A 1 205 ? 15.638 9.149 -5.053 1.00 93.19 205 HIS A O 1
ATOM 1610 N N . LYS A 1 206 ? 16.056 9.296 -2.849 1.00 92.19 206 LYS A N 1
ATOM 1611 C CA . LYS A 1 206 ? 16.641 10.643 -2.816 1.00 92.19 206 LYS A CA 1
ATOM 1612 C C . LYS A 1 206 ? 17.787 10.704 -1.806 1.00 92.19 206 LYS A C 1
ATOM 1614 O O . LYS A 1 206 ? 17.952 9.797 -0.996 1.00 92.19 206 LYS A O 1
ATOM 1619 N N . LYS A 1 207 ? 18.578 11.782 -1.841 1.00 93.06 207 LYS A N 1
ATOM 1620 C CA . LYS A 1 207 ? 19.819 11.924 -1.048 1.00 93.06 207 LYS A CA 1
ATOM 1621 C C . LYS A 1 207 ? 19.620 11.753 0.462 1.00 93.06 207 LYS A C 1
ATOM 1623 O O . LYS A 1 207 ? 20.512 11.250 1.130 1.00 93.06 207 LYS A O 1
ATOM 1628 N N . ASP A 1 208 ? 18.474 12.176 0.979 1.00 91.56 208 ASP A N 1
ATOM 1629 C CA . ASP A 1 208 ? 18.080 12.129 2.390 1.00 91.56 208 ASP A CA 1
ATOM 1630 C C . ASP A 1 208 ? 16.985 11.081 2.679 1.00 91.56 208 ASP A C 1
ATOM 1632 O O . ASP A 1 208 ? 16.429 11.051 3.775 1.00 91.56 208 ASP A O 1
ATOM 1636 N N . GLY A 1 209 ? 16.646 10.233 1.702 1.00 92.94 209 GLY A N 1
ATOM 1637 C CA . GLY A 1 209 ? 15.619 9.196 1.819 1.00 92.94 209 GLY A CA 1
ATOM 1638 C C . GLY A 1 209 ? 16.195 7.811 2.124 1.00 92.94 209 GLY A C 1
ATOM 1639 O O . GLY A 1 209 ? 17.407 7.602 2.127 1.00 92.94 209 GLY A O 1
ATOM 1640 N N . TYR A 1 210 ? 15.324 6.827 2.364 1.00 94.62 210 TYR A N 1
ATOM 1641 C CA . TYR A 1 210 ? 15.752 5.460 2.702 1.00 94.62 210 TYR A CA 1
ATOM 1642 C C . TYR A 1 210 ? 16.487 4.745 1.560 1.00 94.62 210 TYR A C 1
ATOM 1644 O O . TYR A 1 210 ? 17.348 3.914 1.812 1.00 94.62 210 TYR A O 1
ATOM 1652 N N . GLY A 1 211 ? 16.196 5.101 0.310 1.00 93.75 211 GLY A N 1
ATOM 1653 C CA . GLY A 1 211 ? 16.811 4.552 -0.899 1.00 93.75 211 GLY A CA 1
ATOM 1654 C C . GLY A 1 211 ? 18.005 5.361 -1.413 1.00 93.75 211 GLY A C 1
ATOM 1655 O O . GLY A 1 211 ? 18.305 5.289 -2.605 1.00 93.75 211 GLY A O 1
ATOM 1656 N N . TYR A 1 212 ? 18.687 6.146 -0.566 1.00 94.19 212 TYR A N 1
ATOM 1657 C CA . TYR A 1 212 ? 19.759 7.063 -0.993 1.00 94.19 212 TYR A CA 1
ATOM 1658 C C . TYR A 1 212 ? 20.926 6.387 -1.734 1.00 94.19 212 TYR A C 1
ATOM 1660 O O . TYR A 1 212 ? 21.634 7.046 -2.495 1.00 94.19 212 TYR A O 1
ATOM 1668 N N . LYS A 1 213 ? 21.134 5.078 -1.541 1.00 92.06 213 LYS A N 1
ATOM 1669 C CA . LYS A 1 213 ? 22.160 4.300 -2.257 1.00 92.06 213 LYS A CA 1
ATOM 1670 C C . LYS A 1 213 ? 21.804 4.039 -3.730 1.00 92.06 213 LYS A C 1
ATOM 1672 O O . LYS A 1 213 ? 22.689 3.694 -4.507 1.00 92.06 213 LYS A O 1
ATOM 1677 N N . LYS A 1 214 ? 20.533 4.185 -4.125 1.00 91.06 214 LYS A N 1
ATOM 1678 C CA . LYS A 1 214 ? 20.009 3.863 -5.464 1.00 91.06 214 LYS A CA 1
ATOM 1679 C C . LYS A 1 214 ? 19.089 4.976 -5.967 1.00 91.06 214 LYS A C 1
ATOM 1681 O O . LYS A 1 214 ? 17.885 4.788 -6.066 1.00 91.06 214 LYS A O 1
ATOM 1686 N N . ILE A 1 215 ? 19.637 6.154 -6.255 1.00 91.25 215 ILE A N 1
ATOM 1687 C CA . ILE A 1 215 ? 18.861 7.307 -6.741 1.00 91.25 215 ILE A CA 1
ATOM 1688 C C . ILE A 1 215 ? 18.832 7.292 -8.278 1.00 91.25 215 ILE A C 1
ATOM 1690 O O . ILE A 1 215 ? 19.900 7.397 -8.886 1.00 91.25 215 ILE A O 1
ATOM 1694 N N . PRO A 1 216 ? 17.658 7.196 -8.932 1.00 81.38 216 PRO A N 1
ATOM 1695 C CA . PRO A 1 216 ? 17.564 7.335 -10.382 1.00 81.38 216 PRO A CA 1
ATOM 1696 C C . PRO A 1 216 ? 17.966 8.747 -10.829 1.00 81.38 216 PRO A C 1
ATOM 1698 O O . PRO A 1 216 ? 17.385 9.735 -10.389 1.00 81.38 216 PRO A O 1
ATOM 1701 N N . GLU A 1 217 ? 18.946 8.859 -11.729 1.00 76.56 217 GLU A N 1
ATOM 1702 C CA . GLU A 1 217 ? 19.395 10.162 -12.249 1.00 76.56 217 GLU A CA 1
ATOM 1703 C C . GLU A 1 217 ? 18.501 10.720 -13.370 1.00 76.56 217 GLU A C 1
ATOM 1705 O O . GLU A 1 217 ? 18.513 11.922 -13.624 1.00 76.56 217 GLU A O 1
ATOM 1710 N N . ILE A 1 218 ? 17.762 9.860 -14.082 1.00 70.44 218 ILE A N 1
ATOM 1711 C CA . ILE A 1 218 ? 16.855 10.255 -15.169 1.00 70.44 218 ILE A CA 1
ATOM 1712 C C . ILE A 1 218 ? 15.561 9.452 -15.091 1.00 70.44 218 ILE A C 1
ATOM 1714 O O . ILE A 1 218 ? 15.578 8.233 -14.921 1.00 70.44 218 ILE A O 1
ATOM 1718 N N . THR A 1 219 ? 14.458 10.158 -15.321 1.00 70.19 219 THR A N 1
ATOM 1719 C CA . THR A 1 219 ? 13.139 9.618 -15.636 1.00 70.19 219 THR A CA 1
ATOM 1720 C C . THR A 1 219 ? 12.735 10.159 -17.012 1.00 70.19 219 THR A C 1
ATOM 1722 O O . THR A 1 219 ? 12.595 11.363 -17.203 1.00 70.19 219 THR A O 1
ATOM 1725 N N . ALA A 1 220 ? 12.627 9.289 -18.017 1.00 66.88 220 ALA A N 1
ATOM 1726 C CA . ALA A 1 220 ? 12.231 9.667 -19.380 1.00 66.88 220 ALA A CA 1
ATOM 1727 C C . ALA A 1 220 ? 10.990 8.879 -19.835 1.00 66.88 220 ALA A C 1
ATOM 1729 O O . ALA A 1 220 ? 10.692 7.835 -19.261 1.00 66.88 220 ALA A O 1
ATOM 1730 N N . HIS A 1 221 ? 10.340 9.341 -20.914 1.00 77.00 221 HIS A N 1
ATOM 1731 C CA . HIS A 1 221 ? 9.102 8.811 -21.534 1.00 77.00 221 HIS A CA 1
ATOM 1732 C C . HIS A 1 221 ? 7.761 9.258 -20.916 1.00 77.00 221 HIS A C 1
ATOM 1734 O O . HIS A 1 221 ? 6.703 8.792 -21.343 1.00 77.00 221 HIS A O 1
ATOM 1740 N N . ASP A 1 222 ? 7.771 10.229 -20.005 1.00 69.06 222 ASP A N 1
ATOM 1741 C CA . ASP A 1 222 ? 6.571 10.803 -19.380 1.00 69.06 222 ASP A CA 1
ATOM 1742 C C . ASP A 1 222 ? 5.673 11.579 -20.371 1.00 69.06 222 ASP A C 1
ATOM 1744 O O . ASP A 1 222 ? 4.450 11.524 -20.288 1.00 69.06 222 ASP A O 1
ATOM 1748 N N . LYS A 1 223 ? 6.251 12.296 -21.344 1.00 67.81 223 LYS A N 1
ATOM 1749 C CA . LYS A 1 223 ? 5.477 13.150 -22.273 1.00 67.81 223 LYS A CA 1
ATOM 1750 C C . LYS A 1 223 ? 5.055 12.462 -23.570 1.00 67.81 223 LYS A C 1
ATOM 1752 O O . LYS A 1 223 ? 4.017 12.809 -24.129 1.00 67.81 223 LYS A O 1
ATOM 1757 N N . MET A 1 224 ? 5.835 11.494 -24.053 1.00 67.69 224 MET A N 1
ATOM 1758 C CA . MET A 1 224 ? 5.630 10.880 -25.376 1.00 67.69 224 MET A CA 1
ATOM 1759 C C . MET A 1 224 ? 4.325 10.083 -25.466 1.00 67.69 224 MET A C 1
ATOM 1761 O O . MET A 1 224 ? 3.678 10.067 -26.511 1.00 67.69 224 MET A O 1
ATOM 1765 N N . PHE A 1 225 ? 3.894 9.460 -24.369 1.00 71.75 225 PHE A N 1
ATOM 1766 C CA . PHE A 1 225 ? 2.718 8.589 -24.382 1.00 71.75 225 PHE A CA 1
ATOM 1767 C C . PHE A 1 225 ? 1.385 9.331 -24.321 1.00 71.75 225 PHE A C 1
ATOM 1769 O O . PHE A 1 225 ? 0.357 8.740 -24.640 1.00 71.75 225 PHE A O 1
ATOM 1776 N N . LYS A 1 226 ? 1.384 10.646 -24.056 1.00 69.00 226 LYS A N 1
ATOM 1777 C CA . LYS A 1 226 ? 0.161 11.459 -24.141 1.00 69.00 226 LYS A CA 1
ATOM 1778 C C . LYS A 1 226 ? -0.399 11.569 -25.566 1.00 69.00 226 LYS A C 1
ATOM 1780 O O . LYS A 1 226 ? -1.584 11.842 -25.719 1.00 69.00 226 LYS A O 1
ATOM 1785 N N . ILE A 1 227 ? 0.426 11.330 -26.587 1.00 72.75 227 ILE A N 1
ATOM 1786 C CA . ILE A 1 227 ? 0.054 11.406 -28.012 1.00 72.75 227 ILE A CA 1
ATOM 1787 C C . ILE A 1 227 ? 0.137 10.051 -28.732 1.00 72.75 227 ILE A C 1
ATOM 1789 O O . ILE A 1 227 ? 0.016 9.987 -29.953 1.00 72.75 227 ILE A O 1
ATOM 1793 N N . PHE A 1 228 ? 0.367 8.960 -27.997 1.00 77.94 228 PHE A N 1
ATOM 1794 C CA . PHE A 1 228 ? 0.474 7.626 -28.579 1.00 77.94 228 PHE A CA 1
ATOM 1795 C C . PHE A 1 228 ? -0.903 7.139 -29.089 1.00 77.94 228 PHE A C 1
ATOM 1797 O O . PHE A 1 228 ? -1.889 7.278 -28.369 1.00 77.94 228 PHE A O 1
ATOM 1804 N N . PRO A 1 229 ? -1.023 6.577 -30.306 1.00 77.31 229 PRO A N 1
ATOM 1805 C CA . PRO A 1 229 ? -2.330 6.221 -30.871 1.00 77.31 229 PRO A CA 1
ATOM 1806 C C . PRO A 1 229 ? -2.932 4.897 -30.358 1.00 77.31 229 PRO A C 1
ATOM 1808 O O . PRO A 1 229 ? -4.149 4.758 -30.372 1.00 77.31 229 PRO A O 1
ATOM 1811 N N . TYR A 1 230 ? -2.134 3.940 -29.860 1.00 84.19 230 TYR A N 1
ATOM 1812 C CA . TYR A 1 230 ? -2.623 2.609 -29.419 1.00 84.19 230 TYR A CA 1
ATOM 1813 C C . TYR A 1 230 ? -2.716 2.465 -27.900 1.00 84.19 230 TYR A C 1
ATOM 1815 O O . TYR A 1 230 ? -2.516 1.383 -27.352 1.00 84.19 230 TYR A O 1
ATOM 1823 N N . ARG A 1 231 ? -2.982 3.558 -27.186 1.00 86.38 231 ARG A N 1
ATOM 1824 C CA . ARG A 1 231 ? -2.916 3.588 -25.714 1.00 86.38 231 ARG A CA 1
ATOM 1825 C C . ARG A 1 231 ? -3.808 2.548 -25.050 1.00 86.38 231 ARG A C 1
ATOM 1827 O O . ARG A 1 231 ? -3.367 1.913 -24.104 1.00 86.38 231 ARG A O 1
ATOM 1834 N N . GLU A 1 232 ? -5.000 2.309 -25.590 1.00 89.69 232 GLU A N 1
ATOM 1835 C CA . GLU A 1 232 ? -5.913 1.284 -25.071 1.00 89.69 232 GLU A CA 1
ATOM 1836 C C . GLU A 1 232 ? -5.329 -0.131 -25.123 1.00 89.69 232 GLU A C 1
ATOM 1838 O O . GLU A 1 232 ? -5.486 -0.896 -24.174 1.00 89.69 232 GLU A O 1
ATOM 1843 N N . GLN A 1 233 ? -4.610 -0.474 -26.194 1.00 88.81 233 GLN A N 1
ATOM 1844 C CA . GLN A 1 233 ? -3.996 -1.795 -26.354 1.00 88.81 233 GLN A CA 1
ATOM 1845 C C . GLN A 1 233 ? -2.858 -2.031 -25.351 1.00 88.81 233 GLN A C 1
ATOM 1847 O O . GLN A 1 233 ? -2.588 -3.171 -24.979 1.00 88.81 233 GLN A O 1
ATOM 1852 N N . TYR A 1 234 ? -2.203 -0.959 -24.905 1.00 89.75 234 TYR A N 1
ATOM 1853 C CA . TYR A 1 234 ? -1.030 -1.011 -24.031 1.00 89.75 234 TYR A CA 1
ATOM 1854 C C . TYR A 1 234 ? -1.274 -0.397 -22.652 1.00 89.75 234 TYR A C 1
ATOM 1856 O O . TYR A 1 234 ? -0.321 -0.134 -21.920 1.00 89.75 234 TYR A O 1
ATOM 1864 N N . LYS A 1 235 ? -2.539 -0.178 -22.276 1.00 92.25 235 LYS A N 1
ATOM 1865 C CA . LYS A 1 235 ? -2.898 0.518 -21.036 1.00 92.25 235 LYS A CA 1
ATOM 1866 C C . LYS A 1 235 ? -2.309 -0.130 -19.789 1.00 92.25 235 LYS A C 1
ATOM 1868 O O . LYS A 1 235 ? -1.938 0.591 -18.877 1.00 92.25 235 LYS A O 1
ATOM 1873 N N . ASP A 1 236 ? -2.138 -1.454 -19.784 1.00 93.44 236 ASP A N 1
ATOM 1874 C CA . ASP A 1 236 ? -1.569 -2.224 -18.667 1.00 93.44 236 ASP A CA 1
ATOM 1875 C C . ASP A 1 236 ? -0.101 -1.868 -18.351 1.00 93.44 236 ASP A C 1
ATOM 1877 O O . ASP A 1 236 ? 0.415 -2.233 -17.294 1.00 93.44 236 ASP A O 1
ATOM 1881 N N . PHE A 1 237 ? 0.568 -1.134 -19.246 1.00 92.56 237 PHE A N 1
ATOM 1882 C CA . PHE A 1 237 ? 1.929 -0.623 -19.071 1.00 92.56 237 PHE A CA 1
ATOM 1883 C C . PHE A 1 237 ? 1.983 0.886 -18.800 1.00 92.56 237 PHE A C 1
ATOM 1885 O O . PHE A 1 237 ? 3.069 1.443 -18.672 1.00 92.56 237 PHE A O 1
ATOM 1892 N N . LEU A 1 238 ? 0.836 1.562 -18.729 1.00 91.62 238 LEU A N 1
ATOM 1893 C CA . LEU A 1 238 ? 0.739 3.006 -18.559 1.00 91.62 238 LEU A CA 1
ATOM 1894 C C . LEU A 1 238 ? 0.083 3.336 -17.222 1.00 91.62 238 LEU A C 1
ATOM 1896 O O . LEU A 1 238 ? -0.907 2.719 -16.832 1.00 91.62 238 LEU A O 1
ATOM 1900 N N . TYR A 1 239 ? 0.624 4.339 -16.535 1.00 91.12 239 TYR A N 1
ATOM 1901 C CA . TYR A 1 239 ? 0.156 4.747 -15.215 1.00 91.12 239 TYR A CA 1
ATOM 1902 C C . TYR A 1 239 ? -0.265 6.213 -15.233 1.00 91.12 239 TYR A C 1
ATOM 1904 O O . TYR A 1 239 ? 0.457 7.069 -15.752 1.00 91.12 239 TYR A O 1
ATOM 1912 N N . ASP A 1 240 ? -1.454 6.496 -14.703 1.00 89.44 240 ASP A N 1
ATOM 1913 C CA . ASP A 1 240 ? -1.947 7.855 -14.512 1.00 89.44 240 ASP A CA 1
ATOM 1914 C C . ASP A 1 240 ? -1.146 8.597 -13.433 1.00 89.44 240 ASP A C 1
ATOM 1916 O O . ASP A 1 240 ? -0.324 8.026 -12.710 1.00 89.44 240 ASP A O 1
ATOM 1920 N N . ASP A 1 241 ? -1.432 9.888 -13.272 1.00 87.44 241 ASP A N 1
ATOM 1921 C CA . ASP A 1 241 ? -0.790 10.722 -12.254 1.00 87.44 241 ASP A CA 1
ATOM 1922 C C . ASP A 1 241 ? -1.027 10.202 -10.824 1.00 87.44 241 ASP A C 1
ATOM 1924 O O . ASP A 1 241 ? -0.348 10.626 -9.895 1.00 87.44 241 ASP A O 1
ATOM 1928 N N . GLY A 1 242 ? -1.989 9.293 -10.632 1.00 85.94 242 GLY A N 1
ATOM 1929 C CA . GLY A 1 242 ? -2.304 8.597 -9.392 1.00 85.94 242 GLY A CA 1
ATOM 1930 C C . GLY A 1 242 ? -1.643 7.242 -9.193 1.00 85.94 242 GLY A C 1
ATOM 1931 O O . GLY A 1 242 ? -1.954 6.602 -8.187 1.00 85.94 242 GLY A O 1
ATOM 1932 N N . GLY A 1 243 ? -0.777 6.809 -10.109 1.00 88.25 243 GLY A N 1
ATOM 1933 C CA . GLY A 1 243 ? -0.133 5.499 -10.060 1.00 88.25 243 GLY A CA 1
ATOM 1934 C C . GLY A 1 243 ? -1.085 4.337 -10.354 1.00 88.25 243 GLY A C 1
ATOM 1935 O O . GLY A 1 243 ? -0.803 3.205 -9.963 1.00 88.25 243 GLY A O 1
ATOM 1936 N N . LYS A 1 244 ? -2.233 4.592 -10.995 1.00 90.50 244 LYS A N 1
ATOM 1937 C CA . LYS A 1 244 ? -3.166 3.552 -11.446 1.00 90.50 244 LYS A CA 1
ATOM 1938 C C . LYS A 1 244 ? -2.977 3.277 -12.929 1.00 90.50 244 LYS A C 1
ATOM 1940 O O . LYS A 1 244 ? -2.717 4.186 -13.706 1.00 90.50 244 LYS A O 1
ATOM 1945 N N . VAL A 1 245 ? -3.186 2.023 -13.315 1.00 92.31 245 VAL A N 1
ATOM 1946 C CA . VAL A 1 245 ? -3.213 1.599 -14.718 1.00 92.31 245 VAL A CA 1
ATOM 1947 C C . VAL A 1 245 ? -4.302 2.360 -15.479 1.00 92.31 245 VAL A C 1
ATOM 1949 O O . VAL A 1 245 ? -5.462 2.353 -15.059 1.00 92.31 245 VAL A O 1
ATOM 1952 N N . SER A 1 246 ? -3.937 3.013 -16.582 1.00 92.75 246 SER A N 1
ATOM 1953 C CA . SER A 1 246 ? -4.850 3.839 -17.384 1.00 92.75 246 SER A CA 1
ATOM 1954 C C . SER A 1 246 ? -4.269 4.086 -18.772 1.00 92.75 246 SER A C 1
ATOM 1956 O O . SER A 1 246 ? -3.076 4.351 -18.918 1.00 92.75 246 SER A O 1
ATOM 1958 N N . ALA A 1 247 ? -5.120 4.056 -19.801 1.00 91.06 247 ALA A N 1
ATOM 1959 C CA . ALA A 1 247 ? -4.706 4.387 -21.160 1.00 91.06 247 ALA A CA 1
ATOM 1960 C C . ALA A 1 247 ? -4.256 5.852 -21.259 1.00 91.06 247 ALA A C 1
ATOM 1962 O O . ALA A 1 247 ? -3.312 6.165 -21.977 1.00 91.06 247 ALA A O 1
ATOM 1963 N N . GLU A 1 248 ? -4.864 6.743 -20.478 1.00 88.50 248 GLU A N 1
ATOM 1964 C CA . GLU A 1 248 ? -4.515 8.156 -20.324 1.00 88.50 248 GLU A CA 1
ATOM 1965 C C . GLU A 1 248 ? -3.205 8.379 -19.549 1.00 88.50 248 GLU A C 1
ATOM 1967 O O . GLU A 1 248 ? -2.686 9.502 -19.523 1.00 88.50 248 GLU A O 1
ATOM 1972 N N . GLY A 1 249 ? -2.636 7.311 -18.991 1.00 89.62 249 GLY A N 1
ATOM 1973 C CA . GLY A 1 249 ? -1.361 7.301 -18.297 1.00 89.62 249 GLY A CA 1
ATOM 1974 C C . GLY A 1 249 ? -0.141 7.481 -19.199 1.00 89.62 249 GLY A C 1
ATOM 1975 O O . GLY A 1 249 ? -0.228 7.694 -20.413 1.00 89.62 249 GLY A O 1
ATOM 1976 N N . SER A 1 250 ? 1.028 7.425 -18.569 1.00 90.44 250 SER A N 1
ATOM 1977 C CA . SER A 1 250 ? 2.349 7.531 -19.198 1.00 90.44 250 SER A CA 1
ATOM 1978 C C . SER A 1 250 ? 3.292 6.456 -18.653 1.00 90.44 250 SER A C 1
ATOM 1980 O O . SER A 1 250 ? 2.942 5.733 -17.719 1.00 90.44 250 SER A O 1
ATOM 1982 N N . ILE A 1 251 ? 4.490 6.340 -19.231 1.00 89.69 251 ILE A N 1
ATOM 1983 C CA . ILE A 1 251 ? 5.526 5.463 -18.680 1.00 89.69 251 ILE A CA 1
ATOM 1984 C C . ILE A 1 251 ? 6.062 6.083 -17.389 1.00 89.69 251 ILE A C 1
ATOM 1986 O O . ILE A 1 251 ? 6.594 7.192 -17.387 1.00 89.69 251 ILE A O 1
ATOM 1990 N N . THR A 1 252 ? 5.938 5.335 -16.300 1.00 90.62 252 THR A N 1
ATOM 1991 C CA . THR A 1 252 ? 6.486 5.648 -14.972 1.00 90.62 252 THR A CA 1
ATOM 1992 C C . THR A 1 252 ? 7.459 4.554 -14.525 1.00 90.62 252 THR A C 1
ATOM 1994 O O . THR A 1 252 ? 7.597 3.533 -15.204 1.00 90.62 252 THR A O 1
ATOM 1997 N N . CYS A 1 253 ? 8.098 4.710 -13.361 1.00 91.44 253 CYS A N 1
ATOM 1998 C CA . CYS A 1 253 ? 8.963 3.679 -12.768 1.00 91.44 253 CYS A CA 1
ATOM 1999 C C . CYS A 1 253 ? 8.256 2.316 -12.670 1.00 91.44 253 CYS A C 1
ATOM 2001 O O . CYS A 1 253 ? 8.853 1.282 -12.963 1.00 91.44 253 CYS A O 1
ATOM 2003 N N . GLN A 1 254 ? 6.958 2.332 -12.340 1.00 93.12 254 GLN A N 1
ATOM 2004 C CA . GLN A 1 254 ? 6.109 1.145 -12.204 1.00 93.12 254 GLN A CA 1
ATOM 2005 C C . GLN A 1 254 ? 5.920 0.391 -13.523 1.00 93.12 254 GLN A C 1
ATOM 2007 O O . GLN A 1 254 ? 5.508 -0.764 -13.517 1.00 93.12 254 GLN A O 1
ATOM 2012 N N . THR A 1 255 ? 6.218 1.018 -14.664 1.00 93.44 255 THR A N 1
ATOM 2013 C CA . THR A 1 255 ? 6.182 0.370 -15.982 1.00 93.44 255 THR A CA 1
ATOM 2014 C C . THR A 1 255 ? 7.226 -0.718 -16.079 1.00 93.44 255 THR A C 1
ATOM 2016 O O . THR A 1 255 ? 6.902 -1.792 -16.567 1.00 93.44 255 THR A O 1
ATOM 2019 N N . CYS A 1 256 ? 8.435 -0.466 -15.574 1.00 93.06 256 CYS A N 1
ATOM 2020 C CA . CYS A 1 256 ? 9.554 -1.401 -15.639 1.00 93.06 256 CYS A CA 1
ATOM 2021 C C . CYS A 1 256 ? 9.756 -2.149 -14.324 1.00 93.06 256 CYS A C 1
ATOM 2023 O O . CYS A 1 256 ? 10.152 -3.307 -14.368 1.00 93.06 256 CYS A O 1
ATOM 2025 N N . HIS A 1 257 ? 9.463 -1.523 -13.181 1.00 94.44 257 HIS A N 1
ATOM 2026 C CA . HIS A 1 257 ? 9.717 -2.095 -11.862 1.00 94.44 257 HIS A CA 1
ATOM 2027 C C . HIS A 1 257 ? 8.434 -2.514 -11.138 1.00 94.44 257 HIS A C 1
ATOM 2029 O O . HIS A 1 257 ? 7.440 -1.790 -11.151 1.00 94.44 257 HIS A O 1
ATOM 2035 N N . ASP A 1 258 ? 8.482 -3.654 -10.455 1.00 95.06 258 ASP A N 1
ATOM 2036 C CA . ASP A 1 258 ? 7.521 -4.049 -9.427 1.00 95.06 258 ASP A CA 1
ATOM 2037 C C . ASP A 1 258 ? 8.222 -4.046 -8.061 1.00 95.06 258 ASP A C 1
ATOM 2039 O O . ASP A 1 258 ? 9.002 -4.958 -7.778 1.00 95.06 258 ASP A O 1
ATOM 2043 N N . PRO A 1 259 ? 7.959 -3.058 -7.186 1.00 94.69 259 PRO A N 1
ATOM 2044 C CA . PRO A 1 259 ? 8.671 -2.935 -5.917 1.00 94.69 259 PRO A CA 1
ATOM 2045 C C . PRO A 1 259 ? 8.466 -4.135 -4.978 1.00 94.69 259 PRO A C 1
ATOM 2047 O O . PRO A 1 259 ? 9.212 -4.270 -4.011 1.00 94.69 259 PRO A O 1
ATOM 2050 N N . HIS A 1 260 ? 7.503 -5.019 -5.235 1.00 95.38 260 HIS A N 1
ATOM 2051 C CA . HIS A 1 260 ? 7.246 -6.185 -4.391 1.00 95.38 260 HIS A CA 1
ATOM 2052 C C . HIS A 1 260 ? 7.983 -7.446 -4.851 1.00 95.38 260 HIS A C 1
ATOM 2054 O O . HIS A 1 260 ? 8.052 -8.424 -4.106 1.00 95.38 260 HIS A O 1
ATOM 2060 N N . VAL A 1 261 ? 8.523 -7.469 -6.070 1.00 95.19 261 VAL A N 1
ATOM 2061 C CA . VAL A 1 261 ? 9.047 -8.691 -6.690 1.00 95.19 261 VAL A CA 1
ATOM 2062 C C . VAL A 1 261 ? 10.479 -8.455 -7.142 1.00 95.19 261 VAL A C 1
ATOM 2064 O O . VAL A 1 261 ? 10.691 -7.945 -8.230 1.00 95.19 261 VAL A O 1
ATOM 2067 N N . TRP A 1 262 ? 11.472 -8.876 -6.351 1.00 95.31 262 TRP A N 1
ATOM 2068 C CA . TRP A 1 262 ? 12.891 -8.754 -6.733 1.00 95.31 262 TRP A CA 1
ATOM 2069 C C . TRP A 1 262 ? 13.194 -9.399 -8.093 1.00 95.31 262 TRP A C 1
ATOM 2071 O O . TRP A 1 262 ? 13.802 -8.785 -8.970 1.00 95.31 262 TRP A O 1
ATOM 2081 N N . LYS A 1 263 ? 12.740 -10.645 -8.263 1.00 94.69 263 LYS A N 1
ATOM 2082 C CA . LYS A 1 263 ? 12.856 -11.429 -9.491 1.00 94.69 263 LYS A CA 1
ATOM 2083 C C . LYS A 1 263 ? 11.636 -12.328 -9.627 1.00 94.69 263 LYS A C 1
ATOM 2085 O O . LYS A 1 263 ? 11.318 -13.101 -8.722 1.00 94.69 263 LYS A O 1
ATOM 2090 N N . LYS A 1 264 ? 10.959 -12.248 -10.772 1.00 92.12 264 LYS A N 1
ATOM 2091 C CA . LYS A 1 264 ? 9.737 -13.015 -11.036 1.00 92.12 264 LYS A CA 1
ATOM 2092 C C . LYS A 1 264 ? 9.981 -14.519 -10.889 1.00 92.12 264 LYS A C 1
ATOM 2094 O O . LYS A 1 264 ? 10.898 -15.066 -11.495 1.00 92.12 264 LYS A O 1
ATOM 2099 N N . GLY A 1 265 ? 9.139 -15.178 -10.094 1.00 89.12 265 GLY A N 1
ATOM 2100 C CA . GLY A 1 265 ? 9.210 -16.621 -9.848 1.00 89.12 265 GLY A CA 1
ATOM 2101 C C . GLY A 1 265 ? 10.334 -17.069 -8.908 1.00 89.12 265 GLY A C 1
ATOM 2102 O O . GLY A 1 265 ? 10.469 -18.269 -8.692 1.00 89.12 265 GLY A O 1
ATOM 2103 N N . SER A 1 266 ? 11.121 -16.147 -8.342 1.00 88.19 266 SER A N 1
ATOM 2104 C CA . SER A 1 266 ? 12.128 -16.474 -7.331 1.00 88.19 266 SER A CA 1
ATOM 2105 C C . SER A 1 266 ? 11.597 -16.238 -5.919 1.00 88.19 266 SER A C 1
ATOM 2107 O O . SER A 1 266 ? 10.943 -15.232 -5.647 1.00 88.19 266 SER A O 1
ATOM 2109 N N . THR A 1 267 ? 11.931 -17.151 -5.010 1.00 87.19 267 THR A N 1
ATOM 2110 C CA . THR A 1 267 ? 11.787 -16.980 -3.555 1.00 87.19 267 THR A CA 1
ATOM 2111 C C . THR A 1 267 ? 13.144 -16.879 -2.859 1.00 87.19 267 THR A C 1
ATOM 2113 O O . THR A 1 267 ? 13.218 -16.933 -1.633 1.00 87.19 267 THR A O 1
ATOM 2116 N N . GLU A 1 268 ? 14.231 -16.788 -3.628 1.00 90.88 268 GLU A N 1
ATOM 2117 C CA . GLU A 1 268 ? 15.564 -16.572 -3.079 1.00 90.88 268 GLU A CA 1
ATOM 2118 C C . GLU A 1 268 ? 15.653 -15.155 -2.523 1.00 90.88 268 GLU A C 1
ATOM 2120 O O . GLU A 1 268 ? 15.387 -14.172 -3.218 1.00 90.88 268 GLU A O 1
ATOM 2125 N N . ALA A 1 269 ? 16.013 -15.069 -1.248 1.00 90.94 269 ALA A N 1
ATOM 2126 C CA . ALA A 1 269 ? 16.199 -13.808 -0.563 1.00 90.94 269 ALA A CA 1
ATOM 2127 C C . ALA A 1 269 ? 17.388 -13.033 -1.147 1.00 90.94 269 ALA A C 1
ATOM 2129 O O . ALA A 1 269 ? 18.516 -13.525 -1.142 1.00 90.94 269 ALA A O 1
ATOM 2130 N N . ALA A 1 270 ? 17.133 -11.804 -1.584 1.00 91.00 270 ALA A N 1
ATOM 2131 C CA . ALA A 1 270 ? 18.127 -10.871 -2.090 1.00 91.00 270 ALA A CA 1
ATOM 2132 C C . ALA A 1 270 ? 18.127 -9.613 -1.213 1.00 91.00 270 ALA A C 1
ATOM 2134 O O . ALA A 1 270 ? 17.260 -8.747 -1.341 1.00 91.00 270 ALA A O 1
ATOM 2135 N N . TYR A 1 271 ? 19.091 -9.538 -0.291 1.00 91.00 271 TYR A N 1
ATOM 2136 C CA . TYR A 1 271 ? 19.265 -8.404 0.618 1.00 91.00 271 TYR A CA 1
ATOM 2137 C C . TYR A 1 271 ? 20.689 -7.868 0.526 1.00 91.00 271 TYR A C 1
ATOM 2139 O O . TYR A 1 271 ? 21.631 -8.650 0.643 1.00 91.00 271 TYR A O 1
ATOM 2147 N N . ASN A 1 272 ? 20.848 -6.548 0.431 1.00 88.19 272 ASN A N 1
ATOM 2148 C CA . ASN A 1 272 ? 22.151 -5.881 0.352 1.00 88.19 272 ASN A CA 1
ATOM 2149 C C . ASN A 1 272 ? 22.997 -6.409 -0.824 1.00 88.19 272 ASN A C 1
ATOM 2151 O O . ASN A 1 272 ? 24.212 -6.563 -0.702 1.00 88.19 272 ASN A O 1
ATOM 2155 N N . VAL A 1 273 ? 22.342 -6.722 -1.945 1.00 90.12 273 VAL A N 1
ATOM 2156 C CA . VAL A 1 273 ? 22.979 -7.235 -3.163 1.00 90.12 273 VAL A CA 1
ATOM 2157 C C . VAL A 1 273 ? 22.680 -6.306 -4.323 1.00 90.12 273 VAL A C 1
ATOM 2159 O O . VAL A 1 273 ? 21.551 -5.855 -4.508 1.00 90.12 273 VAL A O 1
ATOM 2162 N N . ASP A 1 274 ? 23.696 -6.042 -5.136 1.00 89.19 274 ASP A N 1
ATOM 2163 C CA . ASP A 1 274 ? 23.485 -5.345 -6.394 1.00 89.19 274 ASP A CA 1
ATOM 2164 C C . ASP A 1 274 ? 22.800 -6.283 -7.383 1.00 89.19 274 ASP A C 1
ATOM 2166 O O . ASP A 1 274 ? 23.243 -7.412 -7.607 1.00 89.19 274 ASP A O 1
ATOM 2170 N N . GLY A 1 275 ? 21.706 -5.809 -7.966 1.00 88.38 275 GLY A N 1
ATOM 2171 C CA . GLY A 1 275 ? 20.998 -6.561 -8.980 1.00 88.38 275 GLY A CA 1
ATOM 2172 C C . GLY A 1 275 ? 21.558 -6.371 -10.392 1.00 88.38 275 GLY A C 1
ATOM 2173 O O . GLY A 1 275 ? 22.483 -5.597 -10.647 1.00 88.38 275 GLY A O 1
ATOM 2174 N N . THR A 1 276 ? 20.977 -7.122 -11.316 1.00 90.44 276 THR A N 1
ATOM 2175 C CA . THR A 1 276 ? 21.319 -7.234 -12.731 1.00 90.44 276 THR A CA 1
ATOM 2176 C C . THR A 1 276 ? 20.152 -6.790 -13.616 1.00 90.44 276 THR A C 1
ATOM 2178 O O . THR A 1 276 ? 19.065 -6.464 -13.137 1.00 90.44 276 THR A O 1
ATOM 2181 N N . ASP A 1 277 ? 20.343 -6.853 -14.934 1.00 88.56 277 ASP A N 1
ATOM 2182 C CA . ASP A 1 277 ? 19.302 -6.616 -15.939 1.00 88.56 277 ASP A CA 1
ATOM 2183 C C . ASP A 1 277 ? 18.230 -7.724 -16.023 1.00 88.56 277 ASP A C 1
ATOM 2185 O O . ASP A 1 277 ? 17.323 -7.662 -16.854 1.00 88.56 277 ASP A O 1
ATOM 2189 N N . LYS A 1 278 ? 18.313 -8.739 -15.153 1.00 91.00 278 LYS A N 1
ATOM 2190 C CA . LYS A 1 278 ? 17.373 -9.870 -15.061 1.00 91.00 278 LYS A CA 1
ATOM 2191 C C . LYS A 1 278 ? 16.650 -9.958 -13.715 1.00 91.00 278 LYS A C 1
ATOM 2193 O O . LYS A 1 278 ? 15.843 -10.869 -13.517 1.00 91.00 278 LYS A O 1
ATOM 2198 N N . ASP A 1 279 ? 16.957 -9.056 -12.791 1.00 93.50 279 ASP A N 1
ATOM 2199 C CA . ASP A 1 279 ? 16.341 -8.948 -11.468 1.00 93.50 279 ASP A CA 1
ATOM 2200 C C . ASP A 1 279 ? 16.139 -7.460 -11.129 1.00 93.50 279 ASP A C 1
ATOM 2202 O O . ASP A 1 279 ? 15.573 -6.758 -11.958 1.00 93.50 279 ASP A O 1
ATOM 2206 N N . SER A 1 280 ? 16.530 -6.937 -9.965 1.00 93.31 280 SER A N 1
ATOM 2207 C CA . SER A 1 280 ? 16.375 -5.509 -9.636 1.00 93.31 280 SER A CA 1
ATOM 2208 C C . SER A 1 280 ? 14.939 -5.000 -9.756 1.00 93.31 280 SER A C 1
ATOM 2210 O O . SER A 1 280 ? 14.691 -3.878 -10.211 1.00 93.31 280 SER A O 1
ATOM 2212 N N . PHE A 1 281 ? 13.973 -5.832 -9.371 1.00 95.50 281 PHE A N 1
ATOM 2213 C CA . PHE A 1 281 ? 12.550 -5.526 -9.468 1.00 95.50 281 PHE A CA 1
ATOM 2214 C C . PHE A 1 281 ? 12.001 -5.444 -10.903 1.00 95.50 281 PHE A C 1
ATOM 2216 O O . PHE A 1 281 ? 10.887 -4.967 -11.095 1.00 95.50 281 PHE A O 1
ATOM 2223 N N . LEU A 1 282 ? 12.748 -5.878 -11.925 1.00 95.25 282 LEU A N 1
ATOM 2224 C CA . LEU A 1 282 ? 12.360 -5.714 -13.327 1.00 95.25 282 LEU A CA 1
ATOM 2225 C C . LEU A 1 282 ? 11.220 -6.655 -13.762 1.00 95.25 282 LEU A C 1
ATOM 2227 O O . LEU A 1 282 ? 11.277 -7.878 -13.613 1.00 95.25 282 LEU A O 1
ATOM 2231 N N . LYS A 1 283 ? 10.219 -6.079 -14.432 1.00 95.19 283 LYS A N 1
ATOM 2232 C CA . LYS A 1 283 ? 9.169 -6.773 -15.188 1.00 95.19 283 LYS A CA 1
ATOM 2233 C C . LYS A 1 283 ? 9.668 -7.064 -16.603 1.00 95.19 283 LYS A C 1
ATOM 2235 O O . LYS A 1 283 ? 9.368 -6.333 -17.548 1.00 95.19 283 LYS A O 1
ATOM 2240 N N . LEU A 1 284 ? 10.469 -8.117 -16.748 1.00 93.44 284 LEU A N 1
ATOM 2241 C CA . LEU A 1 284 ? 11.158 -8.447 -18.003 1.00 93.44 284 LEU A CA 1
ATOM 2242 C C . LEU A 1 284 ? 10.216 -8.601 -19.208 1.00 93.44 284 LEU A C 1
ATOM 2244 O O . LEU A 1 284 ? 10.607 -8.294 -20.328 1.00 93.44 284 LEU A O 1
ATOM 2248 N N . GLU A 1 285 ? 8.960 -9.003 -18.997 1.00 92.62 285 GLU A N 1
ATOM 2249 C CA . GLU A 1 285 ? 7.966 -9.118 -20.068 1.00 92.62 285 GLU A CA 1
ATOM 2250 C C . GLU A 1 285 ? 7.625 -7.786 -20.750 1.00 92.62 285 GLU A C 1
ATOM 2252 O O . GLU A 1 285 ? 7.133 -7.788 -21.877 1.00 92.62 285 GLU A O 1
ATOM 2257 N N . VAL A 1 286 ? 7.859 -6.652 -20.082 1.00 93.56 286 VAL A N 1
ATOM 2258 C CA . VAL A 1 286 ? 7.571 -5.309 -20.610 1.00 93.56 286 VAL A CA 1
ATOM 2259 C C . VAL A 1 286 ? 8.478 -5.008 -21.796 1.00 93.56 286 VAL A C 1
ATOM 2261 O O . VAL A 1 286 ? 8.046 -4.390 -22.768 1.00 93.56 286 VAL A O 1
ATOM 2264 N N . LYS A 1 287 ? 9.714 -5.512 -21.749 1.00 92.25 287 LYS A N 1
ATOM 2265 C CA . LYS A 1 287 ? 10.689 -5.394 -22.827 1.00 92.25 287 LYS A CA 1
ATOM 2266 C C . LYS A 1 287 ? 10.098 -5.889 -24.150 1.00 92.25 287 LYS A C 1
ATOM 2268 O O . LYS A 1 287 ? 9.994 -5.122 -25.103 1.00 92.25 287 LYS A O 1
ATOM 2273 N N . ASP A 1 288 ? 9.609 -7.125 -24.167 1.00 90.56 288 ASP A N 1
ATOM 2274 C CA . ASP A 1 288 ? 9.141 -7.777 -25.394 1.00 90.56 288 ASP A CA 1
ATOM 2275 C C . ASP A 1 288 ? 7.712 -7.370 -25.768 1.00 90.56 288 ASP A C 1
ATOM 2277 O O . ASP A 1 288 ? 7.374 -7.253 -26.945 1.00 90.56 288 ASP A O 1
ATOM 2281 N N . LYS A 1 289 ? 6.848 -7.146 -24.771 1.00 91.25 289 LYS A N 1
ATOM 2282 C CA . LYS A 1 289 ? 5.423 -6.869 -25.005 1.00 91.25 289 LYS A CA 1
ATOM 2283 C C . LYS A 1 289 ? 5.115 -5.403 -25.269 1.00 91.25 289 LYS A C 1
ATOM 2285 O O . LYS A 1 289 ? 4.056 -5.118 -25.820 1.00 91.25 289 LYS A O 1
ATOM 2290 N N . PHE A 1 290 ? 5.991 -4.486 -24.867 1.00 90.81 290 PHE A N 1
ATOM 2291 C CA . PHE A 1 290 ? 5.714 -3.055 -24.918 1.00 90.81 290 PHE A CA 1
ATOM 2292 C C . PHE A 1 290 ? 6.863 -2.257 -25.528 1.00 90.81 290 PHE A C 1
ATOM 2294 O O . PHE A 1 290 ? 6.657 -1.559 -26.517 1.00 90.81 290 PHE A O 1
ATOM 2301 N N . CYS A 1 291 ? 8.087 -2.394 -25.017 1.00 89.56 291 CYS A N 1
ATOM 2302 C CA . CYS A 1 291 ? 9.216 -1.596 -25.503 1.00 89.56 291 CYS A CA 1
ATOM 2303 C C . CYS A 1 291 ? 9.598 -1.962 -26.950 1.00 89.56 291 CYS A C 1
ATOM 2305 O O . CYS A 1 291 ? 9.836 -1.072 -27.773 1.00 89.56 291 CYS A O 1
ATOM 2307 N N . ALA A 1 292 ? 9.576 -3.258 -27.282 1.00 89.38 292 ALA A N 1
ATOM 2308 C CA . ALA A 1 292 ? 9.910 -3.776 -28.610 1.00 89.38 292 ALA A CA 1
ATOM 2309 C C . ALA A 1 292 ? 8.991 -3.271 -29.725 1.00 89.38 292 ALA A C 1
ATOM 2311 O O . ALA A 1 292 ? 9.412 -3.198 -30.879 1.00 89.38 292 ALA A O 1
ATOM 2312 N N . VAL A 1 293 ? 7.776 -2.840 -29.378 1.00 85.38 293 VAL A N 1
ATOM 2313 C CA . VAL A 1 293 ? 6.825 -2.234 -30.317 1.00 85.38 293 VAL A CA 1
ATOM 2314 C C . VAL A 1 293 ? 7.422 -1.000 -30.989 1.00 85.38 293 VAL A C 1
ATOM 2316 O O . VAL A 1 293 ? 7.241 -0.794 -32.184 1.00 85.38 293 VAL A O 1
ATOM 2319 N N . CYS A 1 294 ? 8.161 -0.192 -30.234 1.00 82.31 294 CYS A N 1
ATOM 2320 C CA . CYS A 1 294 ? 8.771 1.032 -30.741 1.00 82.31 294 CYS A CA 1
ATOM 2321 C C . CYS A 1 294 ? 10.253 0.827 -31.067 1.00 82.31 294 CYS A C 1
ATOM 2323 O O . CYS A 1 294 ? 10.727 1.296 -32.100 1.00 82.31 294 CYS A O 1
ATOM 2325 N N . HIS A 1 295 ? 10.982 0.117 -30.206 1.00 84.75 295 HIS A N 1
ATOM 2326 C CA . HIS A 1 295 ? 12.443 0.050 -30.258 1.00 84.75 295 HIS A CA 1
ATOM 2327 C C . HIS A 1 295 ? 13.006 -1.119 -31.080 1.00 84.75 295 HIS A C 1
ATOM 2329 O O . HIS A 1 295 ? 14.190 -1.090 -31.430 1.00 84.75 295 HIS A O 1
ATOM 2335 N N . GLY A 1 296 ? 12.190 -2.121 -31.427 1.00 86.12 296 GLY A N 1
ATOM 2336 C CA . GLY A 1 296 ? 12.603 -3.254 -32.261 1.00 86.12 296 GLY A CA 1
ATOM 2337 C C . GLY A 1 296 ? 13.872 -3.935 -31.738 1.00 86.12 296 GLY A C 1
ATOM 2338 O O . GLY A 1 296 ? 13.981 -4.222 -30.547 1.00 86.12 296 GLY A O 1
ATOM 2339 N N . ASP A 1 297 ? 14.862 -4.126 -32.607 1.00 85.69 297 ASP A N 1
ATOM 2340 C CA . ASP A 1 297 ? 16.105 -4.844 -32.283 1.00 85.69 297 ASP A CA 1
ATOM 2341 C C . ASP A 1 297 ? 16.983 -4.133 -31.236 1.00 85.69 297 ASP A C 1
ATOM 2343 O O . ASP A 1 297 ? 17.822 -4.760 -30.595 1.00 85.69 297 ASP A O 1
ATOM 2347 N N . THR A 1 298 ? 16.784 -2.828 -31.012 1.00 86.56 298 THR A N 1
ATOM 2348 C CA . THR A 1 298 ? 17.561 -2.065 -30.012 1.00 86.56 298 THR A CA 1
ATOM 2349 C C . THR A 1 298 ? 17.040 -2.231 -28.584 1.00 86.56 298 THR A C 1
ATOM 2351 O O . THR A 1 298 ? 17.685 -1.798 -27.631 1.00 86.56 298 THR A O 1
ATOM 2354 N N . THR A 1 299 ? 15.875 -2.862 -28.416 1.00 90.62 299 THR A N 1
ATOM 2355 C CA . THR A 1 299 ? 15.152 -2.926 -27.139 1.00 90.62 299 THR A CA 1
ATOM 2356 C C . THR A 1 299 ? 15.965 -3.562 -26.020 1.00 90.62 299 THR A C 1
ATOM 2358 O O . THR A 1 299 ? 15.947 -3.038 -24.909 1.00 90.62 299 THR A O 1
ATOM 2361 N N . GLU A 1 300 ? 16.690 -4.649 -26.303 1.00 91.25 300 GLU A N 1
ATOM 2362 C CA . GLU A 1 300 ? 17.519 -5.339 -25.306 1.00 91.25 300 GLU A CA 1
ATOM 2363 C C . GLU A 1 300 ? 18.513 -4.381 -24.657 1.00 91.25 300 GLU A C 1
ATOM 2365 O O . GLU A 1 300 ? 18.543 -4.212 -23.441 1.00 91.25 300 GLU A O 1
ATOM 2370 N N . GLU A 1 301 ? 19.293 -3.698 -25.492 1.00 90.44 301 GLU A N 1
ATOM 2371 C CA . GLU A 1 301 ? 20.350 -2.825 -25.014 1.00 90.44 301 GLU A CA 1
ATOM 2372 C C . GLU A 1 301 ? 19.78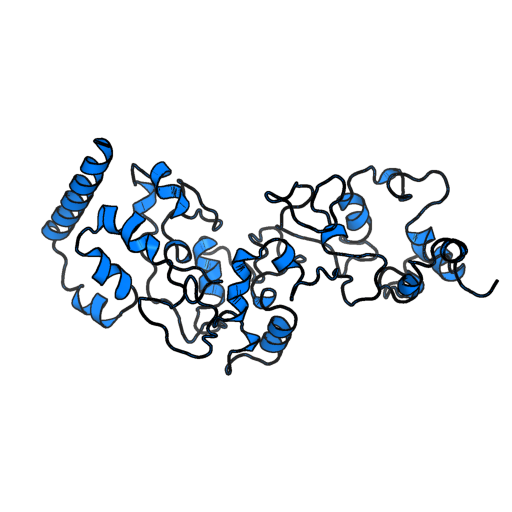2 -1.608 -24.275 1.00 90.44 301 GLU A C 1
ATOM 2374 O O . GLU A 1 301 ? 20.275 -1.245 -23.205 1.00 90.44 301 GLU A O 1
ATOM 2379 N N . LEU A 1 302 ? 18.721 -1.003 -24.820 1.00 88.06 302 LEU A N 1
ATOM 2380 C CA . LEU A 1 302 ? 18.066 0.159 -24.223 1.00 88.06 302 LEU A CA 1
ATOM 2381 C C . LEU A 1 302 ? 17.448 -0.153 -22.861 1.00 88.06 302 LEU A C 1
ATOM 2383 O O . LEU A 1 302 ? 17.501 0.692 -21.969 1.00 88.06 302 LEU A O 1
ATOM 2387 N N . PHE A 1 303 ? 16.862 -1.341 -22.710 1.00 90.31 303 PHE A N 1
ATOM 2388 C CA . PHE A 1 303 ? 16.241 -1.778 -21.468 1.00 90.31 303 PHE A CA 1
ATOM 2389 C C . PHE A 1 303 ? 17.301 -2.085 -20.404 1.00 90.31 303 PHE A C 1
ATOM 2391 O O . PHE A 1 303 ? 17.271 -1.488 -19.329 1.00 90.31 303 PHE A O 1
ATOM 2398 N N . SER A 1 304 ? 18.284 -2.938 -20.718 1.00 89.56 304 SER A N 1
ATOM 2399 C CA . SER A 1 304 ? 19.312 -3.357 -19.754 1.00 89.56 304 SER A CA 1
ATOM 2400 C C . SER A 1 304 ? 20.219 -2.209 -19.302 1.00 89.56 304 SER A C 1
ATOM 2402 O O . SER A 1 304 ? 20.675 -2.193 -18.162 1.00 89.56 304 SER A O 1
ATOM 2404 N N . LYS A 1 305 ? 20.478 -1.224 -20.172 1.00 88.69 305 LYS A N 1
ATOM 2405 C CA . LYS A 1 305 ? 21.383 -0.097 -19.885 1.00 88.69 305 LYS A CA 1
ATOM 2406 C C . LYS A 1 305 ? 20.654 1.218 -19.607 1.00 88.69 305 LYS A C 1
ATOM 2408 O O . LYS A 1 305 ? 21.278 2.278 -19.643 1.00 88.69 305 LYS A O 1
ATOM 2413 N N . TYR A 1 306 ? 19.350 1.185 -19.322 1.00 87.19 306 TYR A N 1
ATOM 2414 C CA . TYR A 1 306 ? 18.537 2.400 -19.181 1.00 87.19 306 TYR A CA 1
ATOM 2415 C C . TYR A 1 306 ? 19.100 3.388 -18.143 1.00 87.19 306 TYR A C 1
ATOM 2417 O O . TYR A 1 306 ? 19.167 4.594 -18.390 1.00 87.19 306 TYR A O 1
ATOM 2425 N N . HIS A 1 307 ? 19.554 2.871 -16.998 1.00 86.81 307 HIS A N 1
ATOM 2426 C CA . HIS A 1 307 ? 20.143 3.668 -15.918 1.00 86.81 307 HIS A CA 1
ATOM 2427 C C . HIS A 1 307 ? 21.674 3.778 -15.983 1.00 86.81 307 HIS A C 1
ATOM 2429 O O . HIS A 1 307 ? 22.268 4.465 -15.153 1.00 86.81 307 HIS A O 1
ATOM 2435 N N . ASP A 1 308 ? 22.329 3.158 -16.968 1.00 86.50 308 ASP A N 1
ATOM 2436 C CA . ASP A 1 308 ? 23.783 3.214 -17.100 1.00 86.50 308 ASP A CA 1
ATOM 2437 C C . ASP A 1 308 ? 24.217 4.612 -17.571 1.00 86.50 308 ASP A C 1
ATOM 2439 O O . ASP A 1 308 ? 23.861 5.103 -18.648 1.00 86.50 308 ASP A O 1
ATOM 2443 N N . LYS A 1 309 ? 24.979 5.304 -16.723 1.00 84.75 309 LYS A N 1
ATOM 2444 C CA . LYS A 1 309 ? 25.480 6.649 -17.009 1.00 84.75 309 LYS A CA 1
ATOM 2445 C C . LYS A 1 309 ? 26.474 6.666 -18.169 1.00 84.75 309 LYS A C 1
ATOM 2447 O O . LYS A 1 309 ? 26.332 7.515 -19.046 1.00 84.75 309 LYS A O 1
ATOM 2452 N N . ALA A 1 310 ? 27.417 5.728 -18.210 1.00 85.75 310 ALA A N 1
ATOM 2453 C CA . ALA A 1 310 ? 28.435 5.667 -19.253 1.00 85.75 310 ALA A CA 1
ATOM 2454 C C . ALA A 1 310 ? 27.812 5.360 -20.623 1.00 85.75 310 ALA A C 1
ATOM 2456 O O . ALA A 1 310 ? 28.170 5.984 -21.621 1.00 85.75 310 ALA A O 1
ATOM 2457 N N . TYR A 1 311 ? 26.827 4.461 -20.671 1.00 84.38 311 TYR A N 1
ATOM 2458 C CA . TYR A 1 311 ? 26.067 4.160 -21.881 1.00 84.38 311 TYR A CA 1
ATOM 2459 C C . TYR A 1 311 ? 25.319 5.392 -22.401 1.00 84.38 311 TYR A C 1
ATOM 2461 O O . TYR A 1 311 ? 25.391 5.707 -23.590 1.00 84.38 311 TYR A O 1
ATOM 2469 N N . ARG A 1 312 ? 24.636 6.134 -21.519 1.00 76.62 312 ARG A N 1
ATOM 2470 C CA . ARG A 1 312 ? 23.920 7.362 -21.901 1.00 76.62 312 ARG A CA 1
ATOM 2471 C C . ARG A 1 312 ? 24.870 8.450 -22.387 1.00 76.62 312 ARG A C 1
ATOM 2473 O O . ARG A 1 312 ? 24.643 9.008 -23.455 1.00 76.62 312 ARG A O 1
ATOM 2480 N N . GLU A 1 313 ? 25.935 8.737 -21.641 1.00 77.75 313 GLU A N 1
ATOM 2481 C CA . GLU A 1 313 ? 26.938 9.742 -22.017 1.00 77.75 313 GLU A CA 1
ATOM 2482 C C . GLU A 1 313 ? 27.651 9.372 -23.325 1.00 77.75 313 GLU A C 1
ATOM 2484 O O . GLU A 1 313 ? 27.914 10.244 -24.154 1.00 77.75 313 GLU A O 1
ATOM 2489 N N . GLY A 1 314 ? 27.881 8.076 -23.561 1.00 74.88 314 GLY A N 1
ATOM 2490 C CA . GLY A 1 314 ? 28.438 7.555 -24.807 1.00 74.88 314 GLY A CA 1
ATOM 2491 C C . GLY A 1 314 ? 27.510 7.716 -26.015 1.00 74.88 314 GLY A C 1
ATOM 2492 O O . GLY A 1 314 ? 27.991 7.963 -27.120 1.00 74.88 314 GLY A O 1
ATOM 2493 N N . ARG A 1 315 ? 26.187 7.635 -25.810 1.00 67.19 315 ARG A N 1
ATOM 2494 C CA . ARG A 1 315 ? 25.166 7.830 -26.856 1.00 67.19 315 ARG A CA 1
ATOM 2495 C C . ARG A 1 315 ? 24.834 9.289 -27.149 1.00 67.19 315 ARG A C 1
ATOM 2497 O O . ARG A 1 315 ? 24.374 9.594 -28.242 1.00 67.19 315 ARG A O 1
ATOM 2504 N N . ASN A 1 316 ? 25.050 10.194 -26.196 1.00 54.84 316 ASN A N 1
ATOM 2505 C CA . ASN A 1 316 ? 24.585 11.583 -26.278 1.00 54.84 316 ASN A CA 1
ATOM 2506 C C . ASN A 1 316 ? 25.462 12.511 -27.142 1.00 54.84 316 ASN A C 1
ATOM 2508 O O . ASN A 1 316 ? 25.385 13.736 -27.025 1.00 54.84 316 ASN A O 1
ATOM 2512 N N . LYS A 1 317 ? 26.292 11.966 -28.037 1.00 51.81 317 LYS A N 1
ATOM 2513 C CA . LYS A 1 317 ? 27.014 12.769 -29.030 1.00 51.81 317 LYS A CA 1
ATOM 2514 C C . LYS A 1 317 ? 26.096 13.038 -30.222 1.00 51.81 317 LYS A C 1
ATOM 2516 O O . LYS A 1 317 ? 26.147 12.318 -31.205 1.00 51.81 317 LYS A O 1
ATOM 2521 N N . GLN A 1 318 ? 25.261 14.072 -30.084 1.00 50.75 318 GLN A N 1
ATOM 2522 C CA . GLN A 1 318 ? 24.439 14.672 -31.145 1.00 50.75 318 GLN A CA 1
ATOM 2523 C C . GLN A 1 318 ? 23.700 13.649 -32.023 1.00 50.75 318 GLN A C 1
ATOM 2525 O O . GLN A 1 318 ? 24.089 13.401 -33.162 1.00 50.75 318 GLN A O 1
ATOM 2530 N N . ILE A 1 319 ? 22.581 13.117 -31.523 1.00 55.28 319 ILE A N 1
ATOM 2531 C CA . ILE A 1 319 ? 21.578 12.514 -32.408 1.00 55.28 319 ILE A CA 1
ATOM 2532 C C . ILE A 1 319 ? 21.109 13.636 -33.342 1.00 55.28 319 ILE A C 1
ATOM 2534 O O . ILE A 1 319 ? 20.420 14.563 -32.912 1.00 55.28 319 ILE A O 1
ATOM 2538 N N . GLY A 1 320 ? 21.548 13.599 -34.599 1.00 56.38 320 GLY A N 1
ATOM 2539 C CA . GLY A 1 320 ? 21.131 14.567 -35.607 1.00 56.38 320 GLY A CA 1
ATOM 2540 C C . GLY A 1 320 ? 19.631 14.456 -35.877 1.00 56.38 320 GLY A C 1
ATOM 2541 O O . GLY A 1 320 ? 19.023 13.406 -35.657 1.00 56.38 320 GLY A O 1
ATOM 2542 N N . GLU A 1 321 ? 19.017 15.518 -36.400 1.00 59.28 321 GLU A N 1
ATOM 2543 C CA . GLU A 1 321 ? 17.593 15.518 -36.777 1.00 59.28 321 GLU A CA 1
ATOM 2544 C C . GLU A 1 321 ? 17.233 14.330 -37.685 1.00 59.28 321 GLU A C 1
ATOM 2546 O O . GLU A 1 321 ? 16.167 13.734 -37.548 1.00 59.28 321 GLU A O 1
ATOM 2551 N N . SER A 1 322 ? 18.159 13.914 -38.554 1.00 56.56 322 SER A N 1
ATOM 2552 C CA . SER A 1 322 ? 18.032 12.741 -39.423 1.00 56.56 322 SER A CA 1
ATOM 2553 C C . SER A 1 322 ? 17.871 11.422 -38.660 1.00 56.56 322 SER A C 1
ATOM 2555 O O . SER A 1 322 ? 17.122 10.548 -39.092 1.00 56.56 322 SER A O 1
ATOM 2557 N N . GLU A 1 323 ? 18.533 11.268 -37.517 1.00 63.12 323 GLU A N 1
ATOM 2558 C CA . GLU A 1 323 ? 18.460 10.063 -36.693 1.00 63.12 323 GLU A CA 1
ATOM 2559 C C . GLU A 1 323 ? 17.199 10.058 -35.818 1.00 63.12 323 GLU A C 1
ATOM 2561 O O . GLU A 1 323 ? 16.554 9.018 -35.683 1.00 63.12 323 GLU A O 1
ATOM 2566 N N . VAL A 1 324 ? 16.753 11.225 -35.333 1.00 67.25 324 VAL A N 1
ATOM 2567 C CA . VAL A 1 324 ? 15.423 11.377 -34.712 1.00 67.25 324 VAL A CA 1
ATOM 2568 C C . VAL A 1 324 ? 14.322 11.016 -35.709 1.00 67.25 324 VAL A C 1
ATOM 2570 O O . VAL A 1 324 ? 13.452 10.206 -35.394 1.00 67.25 324 VAL A O 1
ATOM 2573 N N . LEU A 1 325 ? 14.374 11.564 -36.926 1.00 66.25 325 LEU A N 1
ATOM 2574 C CA . LEU A 1 325 ? 13.396 11.282 -37.978 1.00 66.25 325 LEU A CA 1
ATOM 2575 C C . LEU A 1 325 ? 13.410 9.809 -38.392 1.00 66.25 325 LEU A C 1
ATOM 2577 O O . LEU A 1 325 ? 12.347 9.208 -38.538 1.00 66.25 325 LEU A O 1
ATOM 2581 N N . ARG A 1 326 ? 14.593 9.197 -38.516 1.00 70.50 326 ARG A N 1
ATOM 2582 C CA . ARG A 1 326 ? 14.728 7.758 -38.775 1.00 70.50 326 ARG A CA 1
ATOM 2583 C C . ARG A 1 326 ? 14.085 6.928 -37.666 1.00 70.50 326 ARG A C 1
ATOM 2585 O O . ARG A 1 326 ? 13.345 5.997 -37.969 1.00 70.50 326 ARG A O 1
ATOM 2592 N N . ASN A 1 327 ? 14.332 7.267 -36.403 1.00 71.50 327 ASN A N 1
ATOM 2593 C CA . ASN A 1 327 ? 13.747 6.559 -35.265 1.00 71.50 327 ASN A CA 1
ATOM 2594 C C . ASN A 1 327 ? 12.222 6.711 -35.237 1.00 71.50 327 ASN A C 1
ATOM 2596 O O . ASN A 1 327 ? 11.518 5.720 -35.070 1.00 71.50 327 ASN A O 1
ATOM 2600 N N . LEU A 1 328 ? 11.701 7.917 -35.479 1.00 72.31 328 LEU A N 1
ATOM 2601 C CA . LEU A 1 328 ? 10.260 8.156 -35.596 1.00 72.31 328 LEU A CA 1
ATOM 2602 C C . LEU A 1 328 ? 9.639 7.370 -36.757 1.00 72.31 328 LEU A C 1
ATOM 2604 O O . LEU A 1 328 ? 8.562 6.803 -36.592 1.00 72.31 328 LEU A O 1
ATOM 2608 N N . PHE A 1 329 ? 10.323 7.279 -37.899 1.00 73.06 329 PHE A N 1
ATOM 2609 C CA . PHE A 1 329 ? 9.868 6.495 -39.046 1.00 73.06 329 PHE A CA 1
ATOM 2610 C C . PHE A 1 329 ? 9.860 4.990 -38.754 1.00 73.06 329 PHE A C 1
ATOM 2612 O O . PHE A 1 329 ? 8.887 4.314 -39.074 1.00 73.06 329 PHE A O 1
ATOM 2619 N N . ILE A 1 330 ? 10.897 4.461 -38.099 1.00 75.25 330 ILE A N 1
ATOM 2620 C CA . ILE A 1 330 ? 10.948 3.056 -37.666 1.00 75.25 330 ILE A CA 1
ATOM 2621 C C . ILE A 1 330 ? 9.812 2.761 -36.683 1.00 75.25 330 ILE A C 1
ATOM 2623 O O . ILE A 1 330 ? 9.103 1.769 -36.849 1.00 75.25 330 ILE A O 1
ATOM 2627 N N . ILE A 1 331 ? 9.588 3.647 -35.707 1.00 75.56 331 ILE A N 1
ATOM 2628 C CA . ILE A 1 331 ? 8.461 3.542 -34.775 1.00 75.56 331 ILE A CA 1
ATOM 2629 C C . ILE A 1 331 ? 7.148 3.532 -35.562 1.00 75.56 331 ILE A C 1
ATOM 2631 O O . ILE A 1 331 ? 6.343 2.627 -35.384 1.00 75.56 331 ILE A O 1
ATOM 2635 N N . GLN A 1 332 ? 6.944 4.473 -36.487 1.00 74.19 332 GLN A N 1
ATOM 2636 C CA . GLN A 1 332 ? 5.739 4.531 -37.314 1.00 74.19 332 GLN A CA 1
ATOM 2637 C C . GLN A 1 332 ? 5.533 3.249 -38.135 1.00 74.19 332 GLN A C 1
ATOM 2639 O O . GLN A 1 332 ? 4.417 2.735 -38.175 1.00 74.19 332 GLN A O 1
ATOM 2644 N N . GLN A 1 333 ? 6.582 2.701 -38.753 1.00 78.06 333 GLN A N 1
ATOM 2645 C CA . GLN A 1 333 ? 6.504 1.441 -39.496 1.00 78.06 333 GLN A CA 1
ATOM 2646 C C . GLN A 1 333 ? 6.145 0.262 -38.590 1.00 78.06 333 GLN A C 1
ATOM 2648 O O . GLN A 1 333 ? 5.312 -0.570 -38.954 1.00 78.06 333 GLN A O 1
ATOM 2653 N N . ASN A 1 334 ? 6.748 0.181 -37.405 1.00 77.50 334 ASN A N 1
ATOM 2654 C CA . ASN A 1 334 ? 6.430 -0.866 -36.440 1.00 77.50 334 ASN A CA 1
ATOM 2655 C C . ASN A 1 334 ? 4.983 -0.747 -35.946 1.00 77.50 334 ASN A C 1
ATOM 2657 O O . ASN A 1 334 ? 4.283 -1.752 -35.844 1.00 77.50 334 ASN A O 1
ATOM 2661 N N . LEU A 1 335 ? 4.500 0.478 -35.744 1.00 74.62 335 LEU A N 1
ATOM 2662 C CA . LEU A 1 335 ? 3.115 0.761 -35.385 1.00 74.62 335 LEU A CA 1
ATOM 2663 C C . LEU A 1 335 ? 2.120 0.454 -36.515 1.00 74.62 335 LEU A C 1
ATOM 2665 O O . LEU A 1 335 ? 1.036 -0.050 -36.244 1.00 74.62 335 LEU A O 1
ATOM 2669 N N . GLN A 1 336 ? 2.465 0.695 -37.782 1.00 73.38 336 GLN A N 1
ATOM 2670 C CA . GLN A 1 336 ? 1.618 0.324 -38.926 1.00 73.38 336 GLN A CA 1
ATOM 2671 C C . GLN A 1 336 ? 1.439 -1.194 -39.047 1.00 73.38 336 GLN A C 1
ATOM 2673 O O . GLN A 1 336 ? 0.351 -1.659 -39.380 1.00 73.38 336 GLN A O 1
ATOM 2678 N N . LYS A 1 337 ? 2.465 -1.987 -38.706 1.00 73.25 337 LYS A N 1
ATOM 2679 C CA . LYS A 1 337 ? 2.353 -3.457 -38.655 1.00 73.25 337 LYS A CA 1
ATOM 2680 C C . LYS A 1 337 ? 1.334 -3.943 -37.617 1.00 73.25 337 LYS A C 1
ATOM 2682 O O . LYS A 1 337 ? 0.858 -5.068 -37.740 1.00 73.25 337 LYS A O 1
ATOM 2687 N N . LEU A 1 338 ? 1.000 -3.123 -36.618 1.00 68.50 338 LEU A N 1
ATOM 2688 C CA . LEU A 1 338 ? -0.051 -3.429 -35.646 1.00 68.50 338 LEU A CA 1
ATOM 2689 C C . LEU A 1 338 ? -1.460 -3.146 -36.181 1.00 68.50 338 LEU A C 1
ATOM 2691 O O . LEU A 1 338 ? -2.380 -3.821 -35.752 1.00 68.50 338 LEU A O 1
ATOM 2695 N N . GLN A 1 339 ? -1.642 -2.213 -37.127 1.00 60.16 339 GLN A N 1
ATOM 2696 C CA . GLN A 1 339 ? -2.961 -1.909 -37.721 1.00 60.16 339 GLN A CA 1
ATOM 2697 C C . GLN A 1 339 ? -3.478 -3.007 -38.659 1.00 60.16 339 GLN A C 1
ATOM 2699 O O . GLN A 1 339 ? -4.663 -3.036 -38.974 1.00 60.16 339 GLN A O 1
ATOM 2704 N N . GLY A 1 340 ? -2.583 -3.868 -39.154 1.00 56.59 340 GLY A N 1
ATOM 2705 C CA . GLY A 1 340 ? -2.912 -4.976 -40.056 1.00 56.59 340 GLY A CA 1
ATOM 2706 C C . GLY A 1 340 ? -3.188 -6.313 -39.358 1.00 56.59 340 GLY A C 1
ATOM 2707 O O . GLY A 1 340 ? -3.310 -7.324 -40.048 1.00 56.59 340 GLY A O 1
ATOM 2708 N N . LYS A 1 341 ? -3.227 -6.334 -38.022 1.00 51.06 341 LYS A N 1
ATOM 2709 C CA . LYS A 1 341 ? -3.602 -7.476 -37.177 1.00 51.06 341 LYS A CA 1
ATOM 2710 C C . LYS A 1 341 ? -4.838 -7.111 -36.374 1.00 51.06 341 LYS A C 1
ATOM 2712 O O . LYS A 1 341 ? -5.620 -8.045 -36.096 1.00 51.06 341 LYS A O 1
#

Foldseek 3Di:
DPLDDPVCVVVVVLPQLVLFCQQLCNQPDDDPLCPVCNVSSVRVCSAAAPPCAPDPRGRCVQPDPQQSSVQCAQDPPHSNVVNRWAAQPDWPDAAPDDFPFDDDVNTHHPVRQADNSHNDVVRGDDPVDPHSVCSRPVVLVLLCQEQLLVLQAPPDDPVLNVQSVNPSCCQQADGTDDDNPDHNNGPDDPPVPAQVLAVSVPQAQDCPHVNVVHHQPDDDWFPVQCPDDPLVVVQQLFACSRRDRGSNGTHGPVSFFDSSFQAPPDSHRDHPDDDFLRGRRGPVVSLVPPVCLQQPPCSSVCSRCVRPPVVCVVPPPDPDPVNVVVSVVSNVVSVVVVVVD

Sequence (341 aa):
MEKGNFCQSCHSDKKDFASSKHNVANFEKHMAEFAKAREEGNSCGACHMVHNSGYFLFDKSLGTDFETICKSCHSEGKVAEKTKIITSHPTNVKPKKEIDIYLLDGKIVCSTCHDVHGSVKGMVRNTGESNMCLACHADQKSVVYSEHNLSKLDYMTEKVRQTAEANPCYVCHMPHNFHKDNRLMWAFEQGRKSVFAFEMCGDCHKKDGYGYKKIPEITAHDKMFKIFPYREQYKDFLYDDGGKVSAEGSITCQTCHDPHVWKKGSTEAAYNVDGTDKDSFLKLEVKDKFCAVCHGDTTEELFSKYHDKAYREGRNKQIGESEVLRNLFIIQQNLQKLQGK

Radius of gyration: 26.02 Å; chains: 1; bounding box: 63×37×81 Å